Protein AF-A0A9D5S853-F1 (afdb_monomer_lite)

Radius of gyration: 27.91 Å; chains: 1; bounding box: 55×62×103 Å

Foldseek 3Di:
DPVVVVVVVVVVVVVPPPPDDDDDDDDDDDPDDDPCPPLNQWDKDKDFDAPDQFWTFWIKIFTDHPNDGPDIDIDGQPDTDTVVQVVVQPDWDQACCQQLPPHGWIKGWRGQDDPRHRWIFIWTWGQDPVRDTDTAPVRRVATPWDADNLVQWIWGWDAPDPFKIKIWIWHDDPPRYTDTPDIDIDTPPDDDDDPPLLRQVLVLVVVVVVCVLVVVCVDDVSQVVAADPQQVVVVCVVPVPPDPDDDPPVVPSQDPDDDDDDDWPDKDWDRPDSFWIWIWTHDDQKTWTKIWGWDDDPPHIYTYDIDTPDMDGHD

Secondary structure (DSSP, 8-state):
--SHHHHHHHSSSTTSS---------------S----GGGG-EEEEEEEEEETTEEEEEEEEEEETTEEEEEEEEEEEEEEEHHHHHS---EE-S--SSSSSS--EEEEEEEEETTEEEEEEEEEEE-TTSSEEEETTGGG-SS-EEETTTTEEEEEEEEETTEEEEEEEEEETTTEEEEEEEEEEETTT---STTHHHHHHHHHHHHHHHHHTTTT-SHHHHTTTB-HHHHHHHHHHTT---SS----GGGTT-SS-------SEEEEEEEETTEEEEEEEETTEEEEEEEEEEEETTEEEEEEEEEEEEEE--

Sequence (315 aa):
MKKLLIELMMCCTLLLLACGGKKTQGESGNTDSDSITERQQYRFEHQFIKVDDKNCDSIVVKGYKDDKVAFECRHQLIDYVSVENAADIEWINDTTDINFDSIPDLQIYLSCYVRGQVAYLYAGYVWTPQQKFEEVEEWKELFNPEVHPEDQTVTANYRSDANERTYDTYKWTDGNKLELIKTRKGAFFGDDPMGDEKVAIKYFVEQFYENWGKKELDDYDALKPYITPKLWKYLADAYEFDCEGECLATWKFFYEGGGDVGEWKSASFIPRDESHVHVEIEYDNYMYDVLLKVIKDGDTYKIDSLKQEKSEYKH

pLDDT: mean 71.18, std 18.72, range [27.02, 95.0]

Structure (mmCIF, N/CA/C/O backbone):
data_AF-A0A9D5S853-F1
#
_entry.id   AF-A0A9D5S853-F1
#
loop_
_atom_site.group_PDB
_atom_site.id
_atom_site.type_symbol
_atom_site.label_atom_id
_atom_site.label_alt_id
_atom_site.label_comp_id
_atom_site.label_asym_id
_atom_site.label_entity_id
_atom_site.label_seq_id
_atom_site.pdbx_PDB_ins_code
_atom_site.Cartn_x
_atom_site.Cartn_y
_atom_site.Cartn_z
_atom_site.occupancy
_atom_site.B_iso_or_equiv
_atom_site.auth_seq_id
_atom_site.auth_comp_id
_atom_site.auth_asym_id
_atom_site.auth_atom_id
_atom_site.pdbx_PDB_model_num
ATOM 1 N N . MET A 1 1 ? 23.699 -13.414 62.328 1.00 54.16 1 MET A N 1
ATOM 2 C CA . MET A 1 1 ? 23.857 -13.231 60.865 1.00 54.16 1 MET A CA 1
ATOM 3 C C . MET A 1 1 ? 24.564 -14.424 60.201 1.00 54.16 1 MET A C 1
ATOM 5 O O . MET A 1 1 ? 25.582 -14.251 59.552 1.00 54.16 1 MET A O 1
ATOM 9 N N . LYS A 1 2 ? 24.055 -15.654 60.373 1.00 47.38 2 LYS A N 1
ATOM 10 C CA . LYS A 1 2 ? 24.537 -16.857 59.650 1.00 47.38 2 LYS A CA 1
ATOM 11 C C . LYS A 1 2 ? 23.403 -17.792 59.187 1.00 47.38 2 LYS A C 1
ATOM 13 O O . LYS A 1 2 ? 23.679 -18.825 58.602 1.00 47.38 2 LYS A O 1
ATOM 18 N N . LYS A 1 3 ? 22.133 -17.421 59.420 1.00 44.53 3 LYS A N 1
ATOM 19 C CA . LYS A 1 3 ? 20.954 -18.176 58.954 1.00 44.53 3 LYS A CA 1
ATOM 20 C C . LYS A 1 3 ? 20.298 -17.592 57.693 1.00 44.53 3 LYS A C 1
ATOM 22 O O . LYS A 1 3 ? 19.710 -18.352 56.948 1.00 44.53 3 LYS A O 1
ATOM 27 N N . LEU A 1 4 ? 20.497 -16.304 57.388 1.00 46.84 4 LEU A N 1
ATOM 28 C CA . LEU A 1 4 ? 19.933 -15.679 56.178 1.00 46.84 4 LEU A CA 1
ATOM 29 C C . LEU A 1 4 ? 20.715 -15.978 54.880 1.00 46.84 4 LEU A C 1
ATOM 31 O O . LEU A 1 4 ? 20.182 -15.797 53.795 1.00 46.84 4 LEU A O 1
ATOM 35 N N . LEU A 1 5 ? 21.972 -16.434 54.970 1.00 44.91 5 LEU A N 1
ATOM 36 C CA . LEU A 1 5 ? 22.811 -16.686 53.787 1.00 44.91 5 LEU A CA 1
ATOM 37 C C . LEU A 1 5 ? 22.612 -18.090 53.181 1.00 44.91 5 LEU A C 1
ATOM 39 O O . LEU A 1 5 ? 23.015 -18.322 52.050 1.00 44.91 5 LEU A O 1
ATOM 43 N N . ILE A 1 6 ? 22.006 -19.024 53.925 1.00 51.94 6 ILE A N 1
ATOM 44 C CA . ILE A 1 6 ? 21.793 -20.414 53.479 1.00 51.94 6 ILE A CA 1
ATOM 45 C C . ILE A 1 6 ? 20.480 -20.545 52.690 1.00 51.94 6 ILE A C 1
ATOM 47 O O . ILE A 1 6 ? 20.416 -21.322 51.743 1.00 51.94 6 ILE A O 1
ATOM 51 N N . GLU A 1 7 ? 19.467 -19.735 53.007 1.00 49.22 7 GLU A N 1
ATOM 52 C CA . GLU A 1 7 ? 18.195 -19.716 52.267 1.00 49.22 7 GLU A CA 1
ATOM 53 C C . GLU A 1 7 ? 18.322 -18.998 50.912 1.00 49.22 7 GLU A C 1
ATOM 55 O O . GLU A 1 7 ? 17.758 -19.458 49.923 1.00 49.22 7 GLU A O 1
ATOM 60 N N . LEU A 1 8 ? 19.156 -17.953 50.811 1.00 45.84 8 LEU A N 1
ATOM 61 C CA . LEU A 1 8 ? 19.376 -17.242 49.543 1.00 45.84 8 LEU A CA 1
ATOM 62 C C . LEU A 1 8 ? 20.185 -18.060 48.515 1.00 45.84 8 LEU A C 1
ATOM 64 O O . LEU A 1 8 ? 20.102 -17.809 47.318 1.00 45.84 8 LEU A O 1
ATOM 68 N N . MET A 1 9 ? 20.955 -19.052 48.971 1.00 43.38 9 MET A N 1
ATOM 69 C CA . MET A 1 9 ? 21.845 -19.849 48.119 1.00 43.38 9 MET A CA 1
ATOM 70 C C . MET A 1 9 ? 21.197 -21.154 47.617 1.00 43.38 9 MET A C 1
ATOM 72 O O . MET A 1 9 ? 21.729 -21.777 46.705 1.00 43.38 9 MET A O 1
ATOM 76 N N . MET A 1 10 ? 20.040 -21.556 48.166 1.00 43.88 10 MET A N 1
ATOM 77 C CA . MET A 1 10 ? 19.271 -22.725 47.701 1.00 43.88 10 MET A CA 1
ATOM 78 C C . MET A 1 10 ? 18.248 -22.397 46.600 1.00 43.88 10 MET A C 1
ATOM 80 O O . MET A 1 10 ? 17.907 -23.282 45.819 1.00 43.88 10 MET A O 1
ATOM 84 N N . CYS A 1 11 ? 17.810 -21.139 46.464 1.00 42.59 11 CYS A N 1
ATOM 85 C CA . CYS A 1 11 ? 16.902 -20.737 45.379 1.00 42.59 11 CYS A CA 1
ATOM 86 C C . CYS A 1 11 ? 17.602 -20.580 44.017 1.00 42.59 11 CYS A C 1
ATOM 88 O O . CYS A 1 11 ? 16.973 -20.796 42.985 1.00 42.59 11 CYS A O 1
ATOM 90 N N . CYS A 1 12 ? 18.904 -20.279 43.984 1.00 41.47 12 CYS A N 1
ATOM 91 C CA . CYS A 1 12 ? 19.635 -20.118 42.720 1.00 41.47 12 CYS A CA 1
ATOM 92 C C . CYS A 1 12 ? 20.050 -21.448 42.062 1.00 41.47 12 CYS A C 1
ATOM 94 O O . CYS A 1 12 ? 20.348 -21.468 40.871 1.00 41.47 12 CYS A O 1
ATOM 96 N N . THR A 1 13 ? 20.032 -22.571 42.787 1.00 44.50 13 THR A N 1
ATOM 97 C CA . THR A 1 13 ? 20.484 -23.878 42.263 1.00 44.50 13 THR A CA 1
ATOM 98 C C . THR A 1 13 ? 19.344 -24.747 41.716 1.00 44.50 13 THR A C 1
ATOM 100 O O . THR A 1 13 ? 19.601 -25.714 41.004 1.00 44.50 13 THR A O 1
ATOM 103 N N . LEU A 1 14 ? 18.081 -24.393 41.986 1.00 37.53 14 LEU A N 1
ATOM 104 C CA . LEU A 1 14 ? 16.894 -25.087 41.457 1.00 37.53 14 LEU A CA 1
ATOM 105 C C . LEU A 1 14 ? 16.434 -24.569 40.080 1.00 37.53 14 LEU A C 1
ATOM 107 O O . LEU A 1 14 ? 15.613 -25.212 39.435 1.00 37.53 14 LEU A O 1
ATOM 111 N N . LEU A 1 15 ? 17.009 -23.466 39.592 1.00 36.62 15 LEU A N 1
ATOM 112 C CA . LEU A 1 15 ? 16.696 -22.869 38.285 1.00 36.62 15 LEU A CA 1
ATOM 113 C C . LEU A 1 15 ? 17.626 -23.316 37.137 1.00 36.62 15 LEU A C 1
ATOM 115 O O . LEU A 1 15 ? 17.446 -22.867 36.011 1.00 36.62 15 LEU A O 1
ATOM 119 N N . LEU A 1 16 ? 18.588 -24.219 37.378 1.00 39.94 16 LEU A N 1
ATOM 120 C 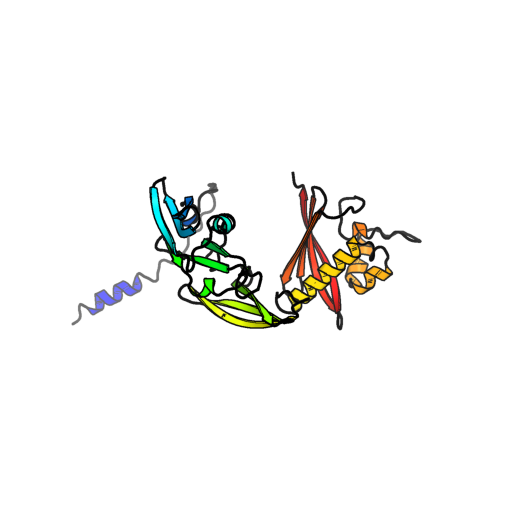CA . LEU A 1 16 ? 19.594 -24.612 36.371 1.00 39.94 16 LEU A CA 1
ATOM 121 C C . LEU A 1 16 ? 19.655 -26.113 36.014 1.00 39.94 16 LEU A C 1
ATOM 123 O O . LEU A 1 16 ? 20.569 -26.514 35.301 1.00 39.94 16 LEU A O 1
ATOM 127 N N . LEU A 1 17 ? 18.701 -26.960 36.432 1.00 37.66 17 LEU A N 1
ATOM 128 C CA . LEU A 1 17 ? 18.782 -28.420 36.190 1.00 37.66 17 LEU A CA 1
ATOM 129 C C . LEU A 1 17 ? 17.492 -29.117 35.708 1.00 37.66 17 LEU A C 1
ATOM 131 O O . LEU A 1 17 ? 17.278 -30.291 35.997 1.00 37.66 17 LEU A O 1
ATOM 135 N N . ALA A 1 18 ? 16.665 -28.457 34.895 1.00 32.66 18 ALA A N 1
ATOM 136 C CA . ALA A 1 18 ? 15.607 -29.154 34.146 1.00 32.66 18 ALA A CA 1
ATOM 137 C C . ALA A 1 18 ? 15.550 -28.759 32.657 1.00 32.66 18 ALA A C 1
ATOM 139 O O . ALA A 1 18 ? 14.484 -28.660 32.063 1.00 32.66 18 ALA A O 1
ATOM 140 N N . CYS A 1 19 ? 16.720 -28.568 32.038 1.00 30.09 19 CYS A N 1
ATOM 141 C CA . CYS A 1 19 ? 16.920 -28.852 30.615 1.00 30.09 19 CYS A CA 1
ATOM 142 C C . CYS A 1 19 ? 17.489 -30.276 30.510 1.00 30.09 19 CYS A C 1
ATOM 144 O O . CYS A 1 19 ? 18.567 -30.541 31.037 1.00 30.09 19 CYS A O 1
ATOM 146 N N . GLY A 1 20 ? 16.780 -31.202 29.861 1.00 29.75 20 GLY A N 1
ATOM 147 C CA . GLY A 1 20 ? 17.259 -32.579 29.681 1.00 29.75 20 GLY A CA 1
ATOM 148 C C . GLY A 1 20 ? 16.170 -33.523 29.182 1.00 29.75 20 GLY A C 1
ATOM 149 O O . GLY A 1 20 ? 15.373 -34.015 29.970 1.00 29.75 20 GLY A O 1
ATOM 150 N N . GLY A 1 21 ? 16.122 -33.732 27.866 1.00 30.47 21 GLY A N 1
ATOM 151 C CA . GLY A 1 21 ? 14.994 -34.313 27.140 1.00 30.47 21 GLY A CA 1
ATOM 152 C C . GLY A 1 21 ? 14.606 -35.763 27.454 1.00 30.47 21 GLY A C 1
ATOM 153 O O . GLY A 1 21 ? 15.401 -36.585 27.906 1.00 30.47 21 GLY A O 1
ATOM 154 N N . LYS A 1 22 ? 13.375 -36.098 27.054 1.00 29.03 22 LYS A N 1
ATOM 155 C CA . LYS A 1 22 ? 12.996 -37.444 26.615 1.00 29.03 22 LYS A CA 1
ATOM 156 C C . LYS A 1 22 ? 12.234 -37.347 25.297 1.00 29.03 22 LYS A C 1
ATOM 158 O O . LYS A 1 22 ? 11.170 -36.747 25.227 1.00 29.03 22 LYS A O 1
ATOM 163 N N . LYS A 1 23 ? 12.812 -37.962 24.262 1.00 31.06 23 LYS A N 1
ATOM 164 C CA . LYS A 1 23 ? 12.109 -38.377 23.047 1.00 31.06 23 LYS A CA 1
ATOM 165 C C . LYS A 1 23 ? 11.129 -39.492 23.415 1.00 31.06 23 LYS A C 1
ATOM 167 O O . LYS A 1 23 ? 11.562 -40.513 23.943 1.00 31.06 23 LYS A O 1
ATOM 172 N N . THR A 1 24 ? 9.871 -39.339 23.028 1.00 31.11 24 THR A N 1
ATOM 173 C CA . THR A 1 24 ? 8.980 -40.461 22.706 1.00 31.11 24 THR A CA 1
ATOM 174 C C . THR A 1 24 ? 8.255 -40.126 21.413 1.00 31.11 24 THR A C 1
ATOM 176 O O . THR A 1 24 ? 7.715 -39.037 21.247 1.00 31.11 24 THR A O 1
ATOM 179 N N . GLN A 1 25 ? 8.367 -41.056 20.475 1.00 28.53 25 GLN A N 1
ATOM 180 C CA . GLN A 1 25 ? 7.892 -41.002 19.104 1.00 28.53 25 GLN A CA 1
ATOM 181 C C . GLN A 1 25 ? 6.415 -41.418 19.065 1.00 28.53 25 GLN A C 1
ATOM 183 O O . GLN A 1 25 ? 6.089 -42.484 19.573 1.00 28.53 25 GLN A O 1
ATOM 188 N N . GLY A 1 26 ? 5.587 -40.589 18.428 1.00 27.02 26 GLY A N 1
ATOM 189 C CA . GLY A 1 26 ? 4.445 -40.986 17.601 1.00 27.02 26 GLY A CA 1
ATOM 190 C C . GLY A 1 26 ? 3.234 -41.632 18.273 1.00 27.02 26 GLY A C 1
ATOM 191 O O . GLY A 1 26 ? 3.188 -42.845 18.407 1.00 27.02 26 GLY A O 1
ATOM 192 N N . GLU A 1 27 ? 2.189 -40.833 18.474 1.00 27.52 27 GLU A N 1
ATOM 193 C CA . GLU A 1 27 ? 0.844 -41.191 18.018 1.00 27.52 27 GLU A CA 1
ATOM 194 C C . GLU A 1 27 ? 0.163 -39.922 17.493 1.00 27.52 27 GLU A C 1
ATOM 196 O O . GLU A 1 27 ? 0.209 -38.858 18.111 1.00 27.52 27 GLU A O 1
ATOM 201 N N . SER A 1 28 ? -0.364 -40.035 16.277 1.00 34.97 28 SER A N 1
ATOM 202 C CA . SER A 1 28 ? -1.009 -38.987 15.501 1.00 34.97 28 SER A CA 1
ATOM 203 C C . SER A 1 28 ? -2.329 -38.559 16.138 1.00 34.97 28 SER A C 1
ATOM 205 O O . SER A 1 28 ? -3.251 -39.367 16.251 1.00 34.97 28 SER A O 1
ATOM 207 N N . GLY A 1 29 ? -2.443 -37.278 16.464 1.00 27.73 29 GLY A N 1
ATOM 208 C CA . GLY A 1 29 ? -3.712 -36.597 16.670 1.00 27.73 29 GLY A CA 1
ATOM 209 C C . GLY A 1 29 ? -3.726 -35.363 15.784 1.00 27.73 29 GLY A C 1
ATOM 210 O O . GLY A 1 29 ? -2.932 -34.454 16.001 1.00 27.73 29 GLY A O 1
ATOM 211 N N . ASN A 1 30 ? -4.584 -35.375 14.767 1.00 35.03 30 ASN A N 1
ATOM 212 C CA . ASN A 1 30 ? -5.005 -34.188 14.032 1.00 35.03 30 ASN A CA 1
ATOM 213 C C . ASN A 1 30 ? -5.322 -33.056 15.020 1.00 35.03 30 ASN A C 1
ATOM 215 O O . ASN A 1 30 ? -6.239 -33.196 15.827 1.00 35.03 30 ASN A O 1
ATOM 219 N N . THR A 1 31 ? -4.620 -31.936 14.910 1.00 30.75 31 THR A N 1
ATOM 220 C CA . THR A 1 31 ? -5.130 -30.630 15.338 1.00 30.75 31 THR A CA 1
ATOM 221 C C . THR A 1 31 ? -5.091 -29.725 14.120 1.00 30.75 31 THR A C 1
ATOM 223 O O . THR A 1 31 ? -4.217 -28.873 13.990 1.00 30.75 31 THR A O 1
ATOM 226 N N . ASP A 1 32 ? -6.013 -29.991 13.199 1.00 35.41 32 ASP A N 1
ATOM 227 C CA . ASP A 1 32 ? -6.612 -28.906 12.437 1.00 35.41 32 ASP A CA 1
ATOM 228 C C . ASP A 1 32 ? -7.579 -28.168 13.376 1.00 35.41 32 ASP A C 1
ATOM 230 O O . ASP A 1 32 ? -8.290 -28.808 14.151 1.00 35.41 32 ASP A O 1
ATOM 234 N N . SER A 1 33 ? -7.602 -26.845 13.224 1.00 43.47 33 SER A N 1
ATOM 235 C CA . SER A 1 33 ? -8.535 -25.846 13.770 1.00 43.47 33 SER A CA 1
ATOM 236 C C . SER A 1 33 ? -8.177 -25.134 15.089 1.00 43.47 33 SER A C 1
ATOM 238 O O . SER A 1 33 ? -7.940 -25.728 16.136 1.00 43.47 33 SER A O 1
ATOM 240 N N . ASP A 1 34 ? -8.224 -23.799 14.981 1.00 40.47 34 ASP A N 1
ATOM 241 C CA . ASP A 1 34 ? -8.576 -22.825 16.025 1.00 40.47 34 ASP A CA 1
ATOM 242 C C . ASP A 1 34 ? -7.465 -22.068 16.765 1.00 40.47 34 ASP A C 1
ATOM 244 O O . ASP A 1 34 ? -7.577 -21.796 17.958 1.00 40.47 34 ASP A O 1
ATOM 248 N N . SER A 1 35 ? -6.461 -21.554 16.047 1.00 36.53 35 SER A N 1
ATOM 249 C CA . SER A 1 35 ? -5.860 -20.272 16.454 1.00 36.53 35 SER A CA 1
ATOM 250 C C . SER A 1 35 ? -6.564 -19.120 15.734 1.00 36.53 35 SER A C 1
ATOM 252 O O . SER A 1 35 ? -5.983 -18.449 14.884 1.00 36.53 35 SER A O 1
ATOM 254 N N . ILE A 1 36 ? -7.844 -18.913 16.052 1.00 50.00 36 ILE A N 1
ATOM 255 C CA . ILE A 1 36 ? -8.513 -17.640 15.765 1.00 50.00 36 ILE A CA 1
ATOM 256 C C . ILE A 1 36 ? -7.704 -16.585 16.527 1.00 50.00 36 ILE A C 1
ATOM 258 O O . ILE A 1 36 ? -7.613 -16.669 17.757 1.00 50.00 36 ILE A O 1
ATOM 262 N N . THR A 1 37 ? -7.061 -15.643 15.828 1.00 62.59 37 THR A N 1
ATOM 263 C CA . THR A 1 37 ? -6.385 -14.533 16.516 1.00 62.59 37 THR A CA 1
ATOM 264 C C . THR A 1 37 ? -7.425 -13.839 17.393 1.00 62.59 37 THR A C 1
ATOM 266 O O . THR A 1 37 ? -8.590 -13.747 17.021 1.00 62.59 37 THR A O 1
ATOM 269 N N . GLU A 1 38 ? -7.067 -13.397 18.598 1.00 70.56 38 GLU A N 1
ATOM 270 C CA . GLU A 1 38 ? -8.036 -12.886 19.586 1.00 70.56 38 GLU A CA 1
ATOM 271 C C . GLU A 1 38 ? -8.999 -11.829 19.005 1.00 70.56 38 GLU A C 1
ATOM 273 O O . GLU A 1 38 ? -10.174 -11.781 19.368 1.00 70.56 38 GLU A O 1
ATOM 278 N N . ARG A 1 39 ? -8.521 -11.050 18.027 1.00 78.38 39 ARG A N 1
ATOM 279 C CA . ARG A 1 39 ? -9.281 -10.058 17.261 1.00 78.38 39 ARG A CA 1
ATOM 280 C C . ARG A 1 39 ? -10.338 -10.657 16.314 1.00 78.38 39 ARG A C 1
ATOM 282 O O . ARG A 1 39 ? -11.413 -10.084 16.170 1.00 78.38 39 ARG A O 1
ATOM 289 N N . GLN A 1 40 ? -10.093 -11.822 15.714 1.00 77.31 40 GLN A N 1
ATOM 290 C CA . GLN A 1 40 ? -11.049 -12.533 14.848 1.00 77.31 40 GLN A CA 1
ATOM 291 C C . GLN A 1 40 ? -12.268 -13.090 15.613 1.00 77.31 40 GLN A C 1
ATOM 293 O O . GLN A 1 40 ? -13.231 -13.537 14.997 1.00 77.31 40 GLN A O 1
ATOM 298 N N . GLN A 1 41 ? -12.262 -13.045 16.951 1.00 81.25 41 GLN A N 1
ATOM 299 C CA . GLN A 1 41 ? -13.432 -13.378 17.776 1.00 81.25 41 GLN A CA 1
ATOM 300 C C . GLN A 1 41 ? -14.504 -12.277 17.773 1.00 81.25 41 GLN A C 1
ATOM 302 O O . GLN A 1 41 ? -15.595 -12.493 18.304 1.00 81.25 41 GLN A O 1
ATOM 307 N N . TYR A 1 42 ? -14.192 -11.097 17.228 1.00 84.81 42 TYR A N 1
ATOM 308 C CA . TYR A 1 42 ? -15.092 -9.952 17.215 1.00 84.81 42 TYR A CA 1
ATOM 309 C C . TYR A 1 42 ? -15.751 -9.774 15.846 1.00 84.81 42 TYR A C 1
ATOM 311 O O . TYR A 1 42 ? -15.088 -9.797 14.812 1.00 84.81 42 TYR A O 1
ATOM 319 N N . ARG A 1 43 ? -17.066 -9.536 15.851 1.00 88.06 43 ARG A N 1
ATOM 320 C CA . ARG A 1 43 ? -17.796 -8.983 1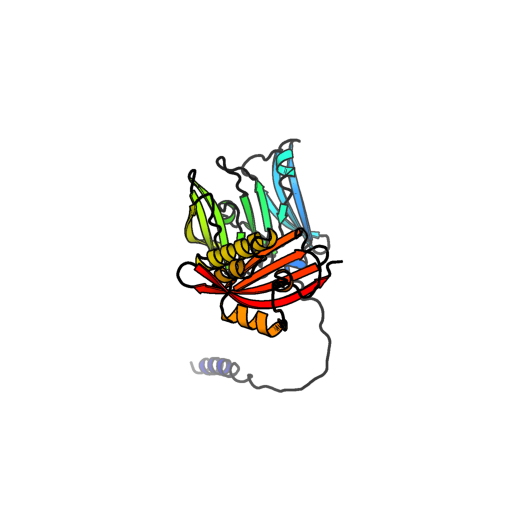4.701 1.00 88.06 43 ARG A CA 1
ATOM 321 C C . ARG A 1 43 ? -17.774 -7.463 14.798 1.00 88.06 43 ARG A C 1
ATOM 323 O O . ARG A 1 43 ? -18.037 -6.930 15.874 1.00 88.06 43 ARG A O 1
ATOM 330 N N . PHE A 1 44 ? -17.530 -6.774 13.692 1.00 86.25 44 PHE A N 1
ATOM 331 C CA . PHE A 1 44 ? -17.528 -5.315 13.649 1.00 86.25 44 PHE A CA 1
ATOM 332 C C . PHE A 1 44 ? -18.773 -4.807 12.925 1.00 86.25 44 PHE A C 1
ATOM 334 O O . PHE A 1 44 ? -19.171 -5.339 11.891 1.00 86.25 44 PHE A O 1
ATOM 341 N N . GLU A 1 45 ? -19.399 -3.774 13.476 1.00 88.56 45 GLU A N 1
ATOM 342 C CA . GLU A 1 45 ? -20.430 -2.997 12.788 1.00 88.56 45 GLU A CA 1
ATOM 343 C C . GLU A 1 45 ? -20.081 -1.523 12.919 1.00 88.56 45 GLU A C 1
ATOM 345 O O . GLU A 1 45 ? -19.529 -1.094 13.935 1.00 88.56 45 GLU A O 1
ATOM 350 N N . HIS A 1 46 ? -20.436 -0.735 11.913 1.00 86.12 46 HIS A N 1
ATOM 351 C CA . HIS A 1 46 ? -20.223 0.700 11.933 1.00 86.12 46 HIS A CA 1
ATOM 352 C C . HIS A 1 46 ? -21.531 1.461 11.745 1.00 86.12 46 HIS A C 1
ATOM 354 O O . HIS A 1 46 ? -22.490 0.975 11.146 1.00 86.12 46 HIS A O 1
ATOM 360 N N . GLN A 1 47 ? -21.571 2.674 12.280 1.00 85.81 47 GLN A N 1
ATOM 361 C CA . GLN A 1 47 ? -22.717 3.559 12.199 1.00 85.81 47 GLN A CA 1
ATOM 362 C C . GLN A 1 47 ? -22.259 5.005 12.013 1.00 85.81 47 GLN A C 1
ATOM 364 O O . GLN A 1 47 ? -21.439 5.511 12.779 1.00 85.81 47 GLN A O 1
ATOM 369 N N . PHE A 1 48 ? -22.869 5.694 11.050 1.00 83.31 48 PHE A N 1
ATOM 370 C CA . PHE A 1 48 ? -22.755 7.142 10.904 1.00 83.31 48 PHE A CA 1
ATOM 371 C C . PHE A 1 48 ? -23.721 7.847 11.851 1.00 83.31 48 PHE A C 1
ATOM 373 O O . PHE A 1 48 ? -24.931 7.595 11.843 1.00 83.31 48 PHE A O 1
ATOM 380 N N . ILE A 1 49 ? -23.187 8.747 12.666 1.00 86.62 49 ILE A N 1
ATOM 381 C CA . ILE A 1 49 ? -23.963 9.578 13.577 1.00 86.62 49 ILE A CA 1
ATOM 382 C C . ILE A 1 49 ? -24.271 10.887 12.861 1.00 86.62 49 ILE A C 1
ATOM 384 O O . ILE A 1 49 ? -23.407 11.743 12.675 1.00 86.62 49 ILE A O 1
ATOM 388 N N . LYS A 1 50 ? -25.522 11.006 12.419 1.00 82.38 50 LYS A N 1
ATOM 389 C CA . LYS A 1 50 ? -26.033 12.175 11.704 1.00 82.38 50 LYS A CA 1
ATOM 390 C C . LYS A 1 50 ? -26.402 13.287 12.683 1.00 82.38 50 LYS A C 1
ATOM 392 O O . LYS A 1 50 ? -27.013 13.017 13.716 1.00 82.38 50 LYS A O 1
ATOM 397 N N . VAL A 1 51 ? -26.078 14.525 12.328 1.00 82.56 51 VAL A N 1
ATOM 398 C CA . VAL A 1 51 ? -26.561 15.731 13.029 1.00 82.56 51 VAL A CA 1
ATOM 399 C C . VAL A 1 51 ? -27.877 16.203 12.430 1.00 82.56 51 VAL A C 1
ATOM 401 O O . VAL A 1 51 ? -28.765 16.662 13.144 1.00 82.56 51 VAL A O 1
ATOM 404 N N . ASP A 1 52 ? -28.012 16.050 11.116 1.00 79.56 52 ASP A N 1
ATOM 405 C CA . ASP A 1 52 ? -29.218 16.325 10.349 1.00 79.56 52 ASP A CA 1
ATOM 406 C C . ASP A 1 52 ? -29.246 15.436 9.089 1.00 79.56 52 ASP A C 1
ATOM 408 O O . ASP A 1 52 ? -28.371 14.592 8.882 1.00 79.56 52 ASP A O 1
ATOM 412 N N . ASP A 1 53 ? -30.256 15.606 8.235 1.00 75.31 53 ASP A N 1
ATOM 413 C CA . ASP A 1 53 ? -30.414 14.812 7.006 1.00 75.31 53 ASP A CA 1
ATOM 414 C C . ASP A 1 53 ? -29.264 14.990 6.000 1.00 75.31 53 ASP A C 1
ATOM 416 O O . ASP A 1 53 ? -29.149 14.217 5.049 1.00 75.31 53 ASP A O 1
ATOM 420 N N . LYS A 1 54 ? -28.425 16.011 6.192 1.00 69.00 54 LYS A N 1
ATOM 421 C CA . LYS A 1 54 ? -27.356 16.421 5.290 1.00 69.00 54 LYS A CA 1
ATOM 422 C C . LYS A 1 54 ? -25.969 16.303 5.887 1.00 69.00 54 LYS A C 1
ATOM 424 O O . LYS A 1 54 ? -25.050 16.390 5.094 1.00 69.00 54 LYS A O 1
ATOM 429 N N . ASN A 1 55 ? -25.788 16.118 7.192 1.00 71.62 55 ASN A N 1
ATOM 430 C CA . ASN A 1 55 ? -24.473 16.172 7.832 1.00 71.62 55 ASN A CA 1
ATOM 431 C C . ASN A 1 55 ? -24.225 15.001 8.792 1.00 71.62 55 ASN A C 1
ATOM 433 O O . ASN A 1 55 ? -25.063 14.685 9.643 1.00 71.62 55 ASN A O 1
ATOM 437 N N . CYS A 1 56 ? -23.031 14.415 8.702 1.00 75.81 56 CYS A N 1
ATOM 438 C CA . CYS A 1 56 ? -22.494 13.458 9.669 1.00 75.81 56 CYS A CA 1
ATOM 439 C C . CYS A 1 56 ? -21.504 14.148 10.619 1.00 75.81 56 CYS A C 1
ATOM 441 O O . CYS A 1 56 ? -20.702 14.976 10.192 1.00 75.81 56 CYS A O 1
ATOM 443 N N . ASP A 1 57 ? -21.562 13.792 11.902 1.00 82.38 57 ASP A N 1
ATOM 444 C CA . ASP A 1 57 ? -20.677 14.306 12.958 1.00 82.38 57 ASP A CA 1
ATOM 445 C C . ASP A 1 57 ? -19.589 13.305 13.336 1.00 82.38 57 ASP A C 1
ATOM 447 O O . ASP A 1 57 ? -18.428 13.665 13.513 1.00 82.38 57 ASP A O 1
ATOM 451 N N . SER A 1 58 ? -19.952 12.031 13.437 1.00 85.56 58 SER A N 1
ATOM 452 C CA . SER A 1 58 ? -19.014 11.002 13.860 1.00 85.56 58 SER A CA 1
ATOM 453 C C . SER A 1 58 ? -19.308 9.654 13.221 1.00 85.56 58 SER A C 1
ATOM 455 O O . SER A 1 58 ? -20.431 9.356 12.803 1.00 85.56 58 SER A O 1
ATOM 457 N N . ILE A 1 59 ? -18.266 8.834 13.158 1.00 86.44 59 ILE A N 1
ATOM 458 C CA . ILE A 1 59 ? -18.327 7.433 12.758 1.00 86.44 59 ILE A CA 1
ATOM 459 C C . ILE A 1 59 ? -18.094 6.609 14.014 1.00 86.44 59 ILE A C 1
ATOM 461 O O . ILE A 1 59 ? -17.145 6.845 14.762 1.00 86.44 59 ILE A O 1
ATOM 465 N N . VAL A 1 60 ? -18.981 5.656 14.268 1.00 89.19 60 VAL A N 1
ATOM 466 C CA . VAL A 1 60 ? -18.902 4.767 15.424 1.00 89.19 60 VAL A CA 1
ATOM 467 C C . VAL A 1 60 ? -18.686 3.350 14.935 1.00 89.19 60 VAL A C 1
ATOM 469 O O . VAL A 1 60 ? -19.525 2.833 14.206 1.00 89.19 60 VAL A O 1
ATOM 472 N N . VAL A 1 61 ? -17.603 2.716 15.372 1.00 89.00 61 VAL A N 1
ATOM 473 C CA . VAL A 1 61 ? -17.306 1.301 15.133 1.00 89.00 61 VAL A CA 1
ATOM 474 C C . VAL A 1 61 ? -17.509 0.533 16.434 1.00 89.00 61 VAL A C 1
ATOM 476 O O . VAL A 1 61 ? -16.913 0.856 17.461 1.00 89.00 61 VAL A O 1
ATOM 479 N N . LYS A 1 62 ? -18.365 -0.487 16.406 1.00 90.38 62 LYS A N 1
ATOM 480 C CA . LYS A 1 62 ? -18.666 -1.359 17.546 1.00 90.38 62 LYS A CA 1
ATOM 481 C C . LYS A 1 62 ? -18.116 -2.750 17.293 1.00 90.38 62 LYS A C 1
ATOM 483 O O . LYS A 1 62 ? -18.396 -3.342 16.254 1.00 90.38 62 LYS A O 1
ATOM 488 N N . GLY A 1 63 ? -17.383 -3.274 18.269 1.00 89.12 63 GLY A N 1
ATOM 489 C CA . GLY A 1 63 ? -16.974 -4.672 18.299 1.00 89.12 63 GLY A CA 1
ATOM 490 C C . GLY A 1 63 ? -17.930 -5.497 19.145 1.00 89.12 63 GLY A C 1
ATOM 491 O O . GLY A 1 63 ? -18.222 -5.138 20.288 1.00 89.12 63 GLY A O 1
ATOM 492 N N . TYR A 1 64 ? -18.397 -6.616 18.603 1.00 89.75 64 TYR A N 1
ATOM 493 C CA . TYR A 1 64 ? -19.294 -7.551 19.269 1.00 89.75 64 TYR A CA 1
ATOM 494 C C . TYR A 1 64 ? -18.590 -8.871 19.544 1.00 89.75 64 TYR A C 1
ATOM 496 O O . TYR A 1 64 ? -17.999 -9.455 18.640 1.00 89.75 64 TYR A O 1
ATOM 504 N N . LYS A 1 65 ? -18.727 -9.369 20.772 1.00 89.81 65 LYS A N 1
ATOM 505 C CA . LYS A 1 65 ? -18.338 -10.722 21.177 1.00 89.81 65 LYS A CA 1
ATOM 506 C C . LYS A 1 65 ? -19.549 -11.396 21.803 1.00 89.81 65 LYS A C 1
ATOM 508 O O . LYS A 1 65 ? -20.177 -10.817 22.689 1.00 89.81 65 LYS A O 1
ATOM 513 N N . ASP A 1 66 ? -19.909 -12.579 21.311 1.00 90.31 66 ASP A N 1
ATOM 514 C CA . ASP A 1 66 ? -21.110 -13.313 21.741 1.00 90.31 66 ASP A CA 1
ATOM 515 C C . ASP A 1 66 ? -22.391 -12.446 21.696 1.00 90.31 66 ASP A C 1
ATOM 517 O O . ASP A 1 66 ? -23.162 -12.389 22.657 1.00 90.31 66 ASP A O 1
ATOM 521 N N . ASP A 1 67 ? -22.565 -11.695 20.598 1.00 88.81 67 ASP A N 1
ATOM 522 C CA . ASP A 1 67 ? -23.659 -10.735 20.351 1.00 88.81 67 ASP A CA 1
ATOM 523 C C . ASP A 1 67 ? -23.795 -9.590 21.374 1.00 88.81 67 ASP A C 1
ATOM 525 O O . ASP A 1 67 ? -24.784 -8.853 21.382 1.00 88.81 67 ASP A O 1
ATOM 529 N N . LYS A 1 68 ? -22.783 -9.380 22.221 1.00 88.75 68 LYS A N 1
ATOM 530 C CA . LYS A 1 68 ? -22.703 -8.240 23.138 1.00 88.75 68 LYS A CA 1
ATOM 531 C C . LYS A 1 68 ? -21.655 -7.256 22.656 1.00 88.75 68 LYS A C 1
ATOM 533 O O . LYS A 1 68 ? -20.566 -7.657 22.258 1.00 88.75 68 LYS A O 1
ATOM 538 N N . VAL A 1 69 ? -21.969 -5.965 22.752 1.00 89.38 69 VAL A N 1
ATOM 539 C CA . VAL A 1 69 ? -20.990 -4.899 22.510 1.00 89.38 69 VAL A CA 1
ATOM 540 C C . VAL A 1 69 ? -19.865 -5.043 23.534 1.00 89.38 69 VAL A C 1
ATOM 542 O O . VAL A 1 69 ? -20.096 -4.911 24.736 1.00 89.38 69 VAL A O 1
ATOM 545 N N . ALA A 1 70 ? -18.666 -5.345 23.048 1.00 87.31 70 ALA A N 1
ATOM 546 C CA . ALA A 1 70 ? -17.457 -5.474 23.848 1.00 87.31 70 ALA A CA 1
ATOM 547 C C . ALA A 1 70 ? -16.714 -4.136 23.951 1.00 87.31 70 ALA A C 1
ATOM 549 O O . ALA A 1 70 ? -16.216 -3.792 25.020 1.00 87.31 70 ALA A O 1
ATOM 550 N N . PHE A 1 71 ? -16.693 -3.360 22.866 1.00 86.00 71 PHE A N 1
ATOM 551 C CA . PHE A 1 71 ? -16.122 -2.015 22.836 1.00 86.00 71 PHE A CA 1
ATOM 552 C C . PHE A 1 71 ? -16.781 -1.147 21.757 1.00 86.00 71 PHE A C 1
ATOM 554 O O . PHE A 1 71 ? -17.424 -1.641 20.827 1.00 86.00 71 PHE A O 1
ATOM 561 N N . GLU A 1 72 ? -16.585 0.163 21.894 1.00 89.62 72 GLU A N 1
ATOM 562 C CA . GLU A 1 72 ? -16.980 1.193 20.935 1.00 89.62 72 GLU A CA 1
ATOM 563 C C . GLU A 1 72 ? -15.768 2.092 20.660 1.00 89.62 72 GLU A C 1
ATOM 565 O O . GLU A 1 72 ? -15.109 2.555 21.591 1.00 89.62 72 GLU A O 1
ATOM 570 N N . CYS A 1 73 ? -15.487 2.339 19.384 1.00 87.12 73 CYS A N 1
ATOM 571 C CA . CYS A 1 73 ? -14.550 3.346 18.907 1.00 87.12 73 CYS A CA 1
ATOM 572 C C . CYS A 1 73 ? -15.350 4.436 18.189 1.00 87.12 73 CYS A C 1
ATOM 574 O O . CYS A 1 73 ? -16.220 4.131 17.372 1.00 87.12 73 CYS A O 1
ATOM 576 N N . ARG A 1 74 ? -15.083 5.705 18.504 1.00 89.50 74 ARG A N 1
ATOM 577 C CA . ARG A 1 74 ? -15.736 6.853 17.873 1.00 89.50 74 ARG A CA 1
ATOM 578 C C . ARG A 1 74 ? -14.680 7.738 17.237 1.00 89.50 74 ARG A C 1
ATOM 580 O O . ARG A 1 74 ? -13.876 8.318 17.958 1.00 89.50 74 ARG A O 1
ATOM 587 N N . HIS A 1 75 ? -14.752 7.885 15.920 1.00 87.12 75 HIS A N 1
ATOM 588 C CA . HIS A 1 75 ? -13.996 8.889 15.189 1.00 87.12 75 HIS A CA 1
ATOM 589 C C . HIS A 1 75 ? -14.864 10.133 14.999 1.00 87.12 75 HIS A C 1
ATOM 591 O O . HIS A 1 75 ? -15.974 10.057 14.462 1.00 87.12 75 HIS A O 1
ATOM 597 N N . GLN A 1 76 ? -14.367 11.273 15.466 1.00 84.06 76 GLN A N 1
ATOM 598 C CA . GLN A 1 76 ? -15.022 12.565 15.306 1.00 84.06 76 GLN A CA 1
ATOM 599 C C . GLN A 1 76 ? -14.572 13.193 13.986 1.00 84.06 76 GLN A C 1
ATOM 601 O O . GLN A 1 76 ? -13.378 13.397 13.783 1.00 84.06 76 GLN A O 1
ATOM 606 N N . LEU A 1 77 ? -15.512 13.536 13.104 1.00 76.12 77 LEU A N 1
ATOM 607 C CA . LEU A 1 77 ? -15.177 14.208 11.850 1.00 76.12 77 LEU A CA 1
ATOM 608 C C . LEU A 1 77 ? -14.830 15.678 12.137 1.00 76.12 77 LEU A C 1
ATOM 610 O O . LEU A 1 77 ? -15.535 16.356 12.887 1.00 76.12 77 LEU A O 1
ATOM 614 N N . ILE A 1 78 ? -13.717 16.154 11.568 1.00 63.78 78 ILE A N 1
ATOM 615 C CA . ILE A 1 78 ? -13.182 17.510 11.803 1.00 63.78 78 ILE A CA 1
ATOM 616 C C . ILE A 1 78 ? -14.091 18.583 11.184 1.00 63.78 78 ILE A C 1
ATOM 618 O O . ILE A 1 78 ? -14.309 19.626 11.796 1.00 63.78 78 ILE A O 1
ATOM 622 N N . ASP A 1 79 ? -14.652 18.299 10.008 1.00 62.62 79 ASP A N 1
ATOM 623 C CA . ASP A 1 79 ? -15.672 19.104 9.338 1.00 62.62 79 ASP A CA 1
ATOM 624 C C . ASP A 1 79 ? -16.892 18.224 9.046 1.00 62.62 79 ASP A C 1
ATOM 626 O O . ASP A 1 79 ? -16.755 17.018 8.819 1.00 62.62 79 ASP A O 1
ATOM 630 N N . TYR A 1 80 ? -18.090 18.819 9.034 1.00 55.81 80 TYR A N 1
ATOM 631 C CA . TYR A 1 80 ? -19.301 18.101 8.638 1.00 55.81 80 TYR A CA 1
ATOM 632 C C . TYR A 1 80 ? -19.128 17.567 7.215 1.00 55.81 80 TYR A C 1
ATOM 634 O O . TYR A 1 80 ? -19.075 18.334 6.250 1.00 55.81 80 TYR A O 1
ATOM 642 N N . VAL A 1 81 ? -19.061 16.246 7.081 1.00 61.97 81 VAL A N 1
ATOM 643 C CA . VAL A 1 81 ? -19.149 15.600 5.774 1.00 61.97 81 VAL A CA 1
ATOM 644 C C . VAL A 1 81 ? -20.626 15.546 5.409 1.00 61.97 81 VAL A C 1
ATOM 646 O O . VAL A 1 81 ? -21.457 15.137 6.232 1.00 61.97 81 VAL A O 1
ATOM 649 N N . SER A 1 82 ? -20.968 15.985 4.193 1.00 57.75 82 SER A N 1
ATOM 650 C CA . SER A 1 82 ? -22.350 15.878 3.735 1.00 57.75 82 SER A CA 1
ATOM 651 C C . SER A 1 82 ? -22.774 14.406 3.752 1.00 57.75 82 SER A C 1
ATOM 653 O O . SER A 1 82 ? -21.967 13.540 3.447 1.00 57.75 82 SER A O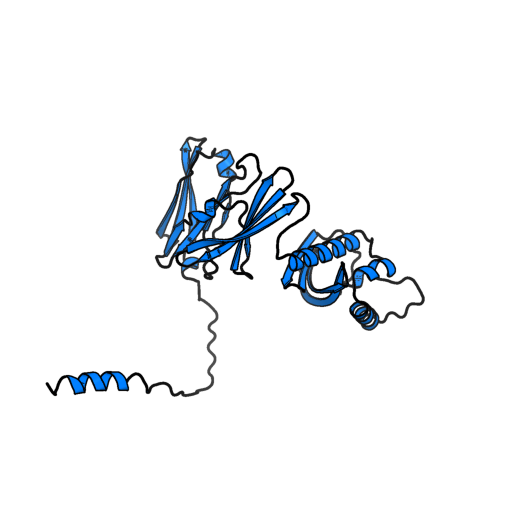 1
ATOM 655 N N . VAL A 1 83 ? -24.020 14.079 4.083 1.00 58.09 83 VAL A N 1
ATOM 656 C CA . VAL A 1 83 ? -24.515 12.690 4.111 1.00 58.09 83 VAL A CA 1
ATOM 657 C C . VAL A 1 83 ? -24.348 12.011 2.746 1.00 58.09 83 VAL A C 1
ATOM 659 O O . VAL A 1 83 ? -24.135 10.807 2.702 1.00 58.09 83 VAL A O 1
ATOM 662 N N . GLU A 1 84 ? -24.383 12.778 1.652 1.00 57.59 84 GLU A N 1
ATOM 663 C CA . GLU A 1 84 ? -24.077 12.301 0.295 1.00 57.59 84 GLU A CA 1
ATOM 664 C C . GLU A 1 84 ? -22.595 11.916 0.147 1.00 57.59 84 GLU A C 1
ATOM 666 O O . GLU A 1 84 ? -22.305 10.812 -0.291 1.00 57.59 84 GLU A O 1
ATOM 671 N N . ASN A 1 85 ? -21.657 12.745 0.615 1.00 58.34 85 ASN A N 1
ATOM 672 C CA . ASN A 1 85 ? -20.227 12.407 0.604 1.00 58.34 85 ASN A CA 1
ATOM 673 C C . ASN A 1 85 ? -19.862 11.365 1.679 1.00 58.34 85 ASN A C 1
ATOM 675 O O . ASN A 1 85 ? -18.861 10.673 1.557 1.00 58.34 85 ASN A O 1
ATOM 679 N N . ALA A 1 86 ? -20.651 11.254 2.749 1.00 53.28 86 ALA A N 1
ATOM 680 C CA . ALA A 1 86 ? -20.501 10.226 3.773 1.00 53.28 86 ALA A CA 1
ATOM 681 C C . ALA A 1 86 ? -21.044 8.873 3.298 1.00 53.28 86 ALA A C 1
ATOM 683 O O . ALA A 1 86 ? -20.613 7.849 3.811 1.00 53.28 86 ALA A O 1
ATOM 684 N N . ALA A 1 87 ? -21.947 8.856 2.311 1.00 50.84 87 ALA A N 1
ATOM 685 C CA . ALA A 1 87 ? -22.270 7.641 1.572 1.00 50.84 87 ALA A CA 1
ATOM 686 C C . ALA A 1 87 ? -21.086 7.196 0.693 1.00 50.84 87 ALA A C 1
ATOM 688 O O . ALA A 1 87 ? -20.871 6.006 0.552 1.00 50.84 87 ALA A O 1
ATOM 689 N N . ASP A 1 88 ? -20.244 8.119 0.209 1.00 49.97 88 ASP A N 1
ATOM 690 C CA . ASP A 1 88 ? -18.953 7.753 -0.403 1.00 49.97 88 ASP A CA 1
ATOM 691 C C . ASP A 1 88 ? -17.891 7.337 0.643 1.00 49.97 88 ASP A C 1
ATOM 693 O O . ASP A 1 88 ? -16.896 6.698 0.293 1.00 49.97 88 ASP A O 1
ATOM 697 N N . ILE A 1 89 ? -18.103 7.624 1.940 1.00 56.19 89 ILE A N 1
ATOM 698 C CA . ILE A 1 89 ? -17.381 6.993 3.066 1.00 56.19 89 ILE A CA 1
ATOM 699 C C . ILE A 1 89 ? -17.921 5.565 3.269 1.00 56.19 89 ILE A C 1
ATOM 701 O O . ILE A 1 89 ? -18.287 5.142 4.354 1.00 56.19 89 ILE A O 1
ATOM 705 N N . GLU A 1 90 ? -17.998 4.780 2.203 1.00 54.00 90 GLU A N 1
ATOM 706 C CA . GLU A 1 90 ? -18.461 3.391 2.263 1.00 54.00 90 GLU A CA 1
ATOM 707 C C . GLU A 1 90 ? -17.340 2.420 2.667 1.00 54.00 90 GLU A C 1
ATOM 709 O O . GLU A 1 90 ? -17.589 1.236 2.898 1.00 54.00 90 GLU A O 1
ATOM 714 N N . TRP A 1 91 ? -16.100 2.910 2.794 1.00 67.12 91 TRP A N 1
ATOM 715 C CA . TRP A 1 91 ? -14.937 2.056 3.011 1.00 67.12 91 TRP A CA 1
ATOM 716 C C . TRP A 1 91 ? -14.340 2.200 4.410 1.00 67.12 91 TRP A C 1
ATOM 718 O O . TRP A 1 91 ? -13.449 3.009 4.680 1.00 67.12 91 TRP A O 1
ATOM 728 N N . ILE A 1 92 ? -14.856 1.369 5.314 1.00 77.94 92 ILE A N 1
ATOM 729 C CA . ILE A 1 92 ? -14.170 0.999 6.548 1.00 77.94 92 ILE A CA 1
ATOM 730 C C . ILE A 1 92 ? -13.463 -0.325 6.275 1.00 77.94 92 ILE A C 1
ATOM 732 O O . ILE A 1 92 ? -14.116 -1.337 6.028 1.00 77.94 92 ILE A O 1
ATOM 736 N N . ASN A 1 93 ? -12.134 -0.301 6.291 1.00 82.94 93 ASN A N 1
ATOM 737 C CA . ASN A 1 93 ? -11.310 -1.487 6.116 1.00 82.94 93 ASN A CA 1
ATOM 738 C C . ASN A 1 93 ? -10.813 -1.944 7.482 1.00 82.94 93 ASN A C 1
ATOM 740 O O . ASN A 1 93 ? -10.025 -1.263 8.131 1.00 82.94 93 ASN A O 1
ATOM 744 N N . ASP A 1 94 ? -11.270 -3.113 7.900 1.00 82.06 94 ASP A N 1
ATOM 745 C CA . ASP A 1 94 ? -10.914 -3.728 9.165 1.00 82.06 94 ASP A CA 1
ATOM 746 C C . ASP A 1 94 ? -10.128 -5.037 8.954 1.00 82.06 94 ASP A C 1
ATOM 748 O O . ASP A 1 94 ? -10.080 -5.890 9.830 1.00 82.06 94 ASP A O 1
ATOM 752 N N . THR A 1 95 ? -9.510 -5.228 7.790 1.00 82.75 95 THR A N 1
ATOM 753 C CA . THR A 1 95 ? -8.821 -6.479 7.418 1.00 82.75 95 THR A CA 1
ATOM 754 C C . THR A 1 95 ? -7.324 -6.316 7.182 1.00 82.75 95 THR A C 1
ATOM 756 O O . THR A 1 95 ? -6.605 -7.311 7.115 1.00 82.75 95 THR A O 1
ATOM 759 N N . THR A 1 96 ? -6.837 -5.081 7.075 1.00 86.50 96 THR A N 1
ATOM 760 C CA . THR A 1 96 ? -5.418 -4.781 6.859 1.00 86.50 96 THR A CA 1
ATOM 761 C C . THR A 1 96 ? -4.694 -4.616 8.187 1.00 86.50 96 THR A C 1
ATOM 763 O O . THR A 1 96 ? -5.118 -3.813 9.006 1.00 86.50 96 THR A O 1
ATOM 766 N N . ASP A 1 97 ? -3.598 -5.344 8.372 1.00 90.88 97 ASP A N 1
ATOM 767 C CA . ASP A 1 97 ? -2.602 -5.124 9.428 1.00 90.88 97 ASP A CA 1
ATOM 768 C C . ASP A 1 97 ? -1.702 -3.953 9.006 1.00 90.88 97 ASP A C 1
ATOM 770 O O . ASP A 1 97 ? -0.937 -4.075 8.046 1.00 90.88 97 ASP A O 1
ATOM 774 N N . ILE A 1 98 ? -1.872 -2.791 9.643 1.00 92.31 98 ILE A N 1
ATOM 775 C CA . ILE A 1 98 ? -1.149 -1.568 9.276 1.00 92.31 98 ILE A CA 1
ATOM 776 C C . ILE A 1 98 ? 0.158 -1.423 10.054 1.00 92.31 98 ILE A C 1
ATOM 778 O O . ILE A 1 98 ? 1.036 -0.703 9.574 1.00 92.31 98 ILE A O 1
ATOM 782 N N . ASN A 1 99 ? 0.292 -2.075 11.219 1.00 93.44 99 ASN A N 1
ATOM 783 C CA . ASN A 1 99 ? 1.462 -2.000 12.105 1.00 93.44 99 ASN A CA 1
ATOM 784 C C . ASN A 1 99 ? 2.395 -3.227 12.050 1.00 93.44 99 ASN A C 1
ATOM 786 O O . ASN A 1 99 ? 3.449 -3.224 12.691 1.00 93.44 99 ASN A O 1
ATOM 790 N N . PHE A 1 100 ? 2.054 -4.217 11.227 1.00 92.31 100 PHE A N 1
ATOM 791 C CA . PHE A 1 100 ? 2.797 -5.450 10.975 1.00 92.31 100 PHE A CA 1
ATOM 792 C C . PHE A 1 100 ? 2.885 -6.397 12.183 1.00 92.31 100 PHE A C 1
ATOM 794 O O . PHE A 1 100 ? 3.833 -7.187 12.278 1.00 92.31 100 PHE A O 1
ATOM 801 N N . ASP A 1 101 ? 1.928 -6.336 13.114 1.00 89.94 101 ASP A N 1
ATOM 802 C CA . ASP A 1 101 ? 1.898 -7.182 14.314 1.00 89.94 101 ASP A CA 1
ATOM 803 C C . ASP A 1 101 ? 1.143 -8.517 14.126 1.00 89.94 101 ASP A C 1
ATOM 805 O O . ASP A 1 101 ? 1.021 -9.316 15.060 1.00 89.94 101 ASP A O 1
ATOM 809 N N . SER A 1 102 ? 0.726 -8.813 12.889 1.00 87.06 102 SER A N 1
ATOM 810 C CA . SER A 1 102 ? -0.084 -9.970 12.482 1.00 87.06 102 SER A CA 1
ATOM 811 C C . SER A 1 102 ? -1.524 -9.959 13.000 1.00 87.06 102 SER A C 1
ATOM 813 O O . SER A 1 102 ? -2.234 -10.967 12.881 1.00 87.06 102 SER A O 1
ATOM 815 N N . ILE A 1 103 ? -1.984 -8.841 13.555 1.00 87.94 103 ILE A N 1
ATOM 816 C CA . ILE A 1 103 ? -3.372 -8.599 13.914 1.00 87.94 103 ILE A CA 1
ATOM 817 C C . ILE A 1 103 ? -3.875 -7.516 12.967 1.00 87.94 103 ILE A C 1
ATOM 819 O O . ILE A 1 103 ? -3.278 -6.453 12.874 1.00 87.94 103 ILE A O 1
ATOM 823 N N . PRO A 1 104 ? -4.971 -7.749 12.226 1.00 89.06 104 PRO A N 1
ATOM 824 C CA . PRO A 1 104 ? -5.469 -6.683 11.385 1.00 89.06 104 PRO A CA 1
ATOM 825 C C . PRO A 1 104 ? -5.879 -5.484 12.250 1.00 89.06 104 PRO A C 1
ATOM 827 O O . PRO A 1 104 ? -6.276 -5.632 13.414 1.00 89.06 104 PRO A O 1
ATOM 830 N N . ASP A 1 105 ? -5.922 -4.321 11.630 1.00 91.56 105 ASP A N 1
ATOM 831 C CA . ASP A 1 105 ? -6.228 -3.033 12.236 1.00 91.56 105 ASP A CA 1
ATOM 832 C C . ASP A 1 105 ? -7.509 -2.444 11.628 1.00 91.56 105 ASP A C 1
ATOM 834 O O . ASP A 1 105 ? -8.300 -3.169 11.013 1.00 91.56 105 ASP A O 1
ATOM 838 N N . LEU A 1 106 ? -7.762 -1.154 11.855 1.00 90.44 106 LEU A N 1
ATOM 839 C CA . LEU A 1 106 ? -8.918 -0.428 11.339 1.00 90.44 106 LEU A CA 1
ATOM 840 C C . LEU A 1 106 ? -8.469 0.831 10.584 1.00 90.44 106 LEU A C 1
ATOM 842 O O . LEU A 1 106 ? -7.745 1.672 11.109 1.00 90.44 106 LEU A O 1
ATOM 846 N N . GLN A 1 107 ? -8.958 0.987 9.359 1.00 90.25 107 GLN A N 1
ATOM 847 C CA . GLN A 1 107 ? -8.809 2.185 8.543 1.00 90.25 107 GLN A CA 1
ATOM 848 C C . GLN A 1 107 ? -10.189 2.723 8.172 1.00 90.25 107 GLN A C 1
ATOM 850 O O . GLN A 1 107 ? -11.041 1.992 7.663 1.00 90.25 107 GLN A O 1
ATOM 855 N N . ILE A 1 108 ? -10.408 4.011 8.419 1.00 84.62 108 ILE A N 1
ATOM 856 C CA . ILE A 1 108 ? -11.652 4.709 8.091 1.00 84.62 108 ILE A CA 1
ATOM 857 C C . ILE A 1 108 ? -11.340 5.726 7.007 1.00 84.62 108 ILE A C 1
ATOM 859 O O . ILE A 1 108 ? -10.584 6.664 7.246 1.00 84.62 108 ILE A O 1
ATOM 863 N N . TYR A 1 109 ? -11.916 5.554 5.824 1.00 80.00 109 TYR A N 1
ATOM 864 C CA . TYR A 1 109 ? -11.784 6.523 4.746 1.00 80.00 109 TYR A CA 1
ATOM 865 C C . TYR A 1 109 ? -12.472 7.852 5.109 1.00 80.00 109 TYR A C 1
ATOM 867 O O . TYR A 1 109 ? -13.612 7.857 5.557 1.00 80.00 109 TYR A O 1
ATOM 875 N N . LEU A 1 110 ? -11.784 8.987 4.956 1.00 74.56 110 LEU A N 1
ATOM 876 C CA . LEU A 1 110 ? -12.273 10.294 5.419 1.00 74.56 110 LEU A CA 1
ATOM 877 C C . LEU A 1 110 ? -12.709 11.231 4.288 1.00 74.56 110 LEU A C 1
ATOM 879 O O . LEU A 1 110 ? -13.601 12.042 4.513 1.00 74.56 110 LEU A O 1
ATOM 883 N N . SER A 1 111 ? -12.075 11.177 3.108 1.00 66.94 111 SER A N 1
ATOM 884 C CA . SER A 1 111 ? -12.492 11.860 1.859 1.00 66.94 111 SER A CA 1
ATOM 885 C C . SER A 1 111 ? -11.411 11.764 0.767 1.00 66.94 111 SER A C 1
ATOM 887 O O . SER A 1 111 ? -10.283 11.349 1.038 1.00 66.94 111 SER A O 1
ATOM 889 N N . CYS A 1 112 ? -11.749 12.208 -0.456 1.00 55.66 112 CYS A N 1
ATOM 890 C CA . CYS A 1 112 ? -10.877 12.232 -1.642 1.00 55.66 112 CYS A CA 1
ATOM 891 C C . CYS A 1 112 ? -10.377 13.625 -2.070 1.00 55.66 112 CYS A C 1
ATOM 893 O O . CYS A 1 112 ? -9.737 13.725 -3.116 1.00 55.66 112 CYS A O 1
ATOM 895 N N . TYR A 1 113 ? -10.646 14.710 -1.334 1.00 52.34 113 TYR A N 1
ATOM 896 C CA . TYR A 1 113 ? -10.286 16.065 -1.783 1.00 52.34 113 TYR A CA 1
ATOM 897 C C . TYR A 1 113 ? -9.657 16.911 -0.686 1.00 52.34 113 TYR A C 1
ATOM 899 O O . TYR A 1 113 ? -10.344 17.510 0.138 1.00 52.34 113 TYR A O 1
ATOM 907 N N . VAL A 1 114 ? -8.335 17.065 -0.751 1.00 50.97 114 VAL A N 1
ATOM 908 C CA . VAL A 1 114 ? -7.593 17.967 0.133 1.00 50.97 114 VAL A CA 1
ATOM 909 C C . VAL A 1 114 ? -6.679 18.865 -0.688 1.00 50.97 114 VAL A C 1
ATOM 911 O O . VAL A 1 114 ? -5.959 18.419 -1.576 1.00 50.97 114 VAL A O 1
ATOM 914 N N . ARG A 1 115 ? -6.727 20.176 -0.403 1.00 49.62 115 ARG A N 1
ATOM 915 C CA . ARG A 1 115 ? -5.837 21.202 -0.990 1.00 49.62 115 ARG A CA 1
ATOM 916 C C . ARG A 1 115 ? -5.826 21.235 -2.530 1.00 49.62 115 ARG A C 1
ATOM 918 O O . ARG A 1 115 ? -4.802 21.525 -3.143 1.00 49.62 115 ARG A O 1
ATOM 925 N N . GLY A 1 116 ? -6.973 20.970 -3.160 1.00 48.47 116 GLY A N 1
ATOM 926 C CA . GLY A 1 116 ? -7.114 21.002 -4.623 1.00 48.47 116 GLY A CA 1
ATOM 927 C C . GLY A 1 116 ? -6.482 19.805 -5.342 1.00 48.47 116 GLY A C 1
ATOM 928 O O . GLY A 1 116 ? -6.209 19.889 -6.538 1.00 48.47 116 GLY A O 1
ATOM 929 N N . GLN A 1 117 ? -6.239 18.709 -4.622 1.00 51.78 117 GLN A N 1
ATOM 930 C CA . GLN A 1 117 ? -5.724 17.451 -5.153 1.00 51.78 117 GLN A CA 1
ATOM 931 C C . GLN A 1 117 ? -6.715 16.323 -4.859 1.00 51.78 117 GLN A C 1
ATOM 933 O O . GLN A 1 117 ? -7.383 16.349 -3.823 1.00 51.78 117 GLN A O 1
ATOM 938 N N . VAL A 1 118 ? -6.793 15.347 -5.769 1.00 57.66 118 VAL A N 1
ATOM 939 C CA . VAL A 1 118 ? -7.456 14.069 -5.489 1.00 57.66 118 VAL A CA 1
ATOM 940 C C . VAL A 1 118 ? -6.496 13.272 -4.617 1.00 57.66 118 VAL A C 1
ATOM 942 O O . VAL A 1 118 ? -5.467 12.800 -5.103 1.00 57.66 118 VAL A O 1
ATOM 945 N N . ALA A 1 119 ? -6.778 13.211 -3.324 1.00 64.12 119 ALA A N 1
ATOM 946 C CA . ALA A 1 119 ? -5.975 12.474 -2.365 1.00 64.12 119 ALA A CA 1
ATOM 947 C C . ALA A 1 119 ? -6.897 11.833 -1.336 1.00 64.12 119 ALA A C 1
ATOM 949 O O . ALA A 1 119 ? -7.749 12.509 -0.758 1.00 64.12 119 ALA A O 1
ATOM 950 N N . TYR A 1 120 ? -6.723 10.533 -1.140 1.00 72.50 120 TYR A N 1
ATOM 951 C CA . TYR A 1 120 ? -7.475 9.747 -0.183 1.00 72.50 120 TYR A CA 1
ATOM 952 C C . TYR A 1 120 ? -6.835 9.901 1.194 1.00 72.50 120 TYR A C 1
ATOM 954 O O . TYR A 1 120 ? -5.648 9.614 1.372 1.00 72.50 120 TYR A O 1
ATOM 962 N N . LEU A 1 121 ? -7.624 10.377 2.152 1.00 78.06 121 LEU A N 1
ATOM 963 C CA . LEU A 1 121 ? -7.241 10.433 3.558 1.00 78.06 121 LEU A CA 1
ATOM 964 C C . LEU A 1 121 ? -7.955 9.350 4.345 1.00 78.06 121 LEU A C 1
ATOM 966 O O . LEU A 1 121 ? -9.119 9.047 4.083 1.00 78.06 121 LEU A O 1
ATOM 970 N N . TYR A 1 122 ? -7.261 8.825 5.348 1.00 85.12 122 TYR A N 1
ATOM 971 C CA . TYR A 1 122 ? -7.771 7.786 6.227 1.00 85.12 122 TYR A CA 1
ATOM 972 C C . TYR A 1 122 ? -7.469 8.143 7.680 1.00 85.12 122 TYR A C 1
ATOM 974 O O . TYR A 1 122 ? -6.411 8.693 7.970 1.00 85.12 122 TYR A O 1
ATOM 982 N N . ALA A 1 123 ? -8.363 7.797 8.602 1.00 87.88 123 ALA A N 1
ATOM 983 C CA . ALA A 1 123 ? -8.001 7.634 10.006 1.00 87.88 123 ALA A CA 1
ATOM 984 C C . ALA A 1 123 ? -7.512 6.196 10.209 1.00 87.88 123 ALA A C 1
ATOM 986 O O . ALA A 1 123 ? -8.197 5.255 9.802 1.00 87.88 123 ALA A O 1
ATOM 987 N N . GLY A 1 124 ? -6.337 6.034 10.815 1.00 91.12 124 GLY A N 1
ATOM 988 C CA . GLY A 1 124 ? -5.743 4.734 11.124 1.00 91.12 124 GLY A CA 1
ATOM 989 C C . GLY A 1 124 ? -5.863 4.423 12.608 1.00 91.12 124 GLY A C 1
ATOM 990 O O . GLY A 1 124 ? -5.616 5.282 13.454 1.00 91.12 124 GLY A O 1
ATOM 991 N N . TYR A 1 125 ? -6.241 3.191 12.917 1.00 92.31 125 TYR A N 1
ATOM 992 C CA . TYR A 1 125 ? -6.490 2.711 14.266 1.00 92.31 125 TYR A CA 1
ATOM 993 C C . TYR A 1 125 ? -5.837 1.352 14.460 1.00 92.31 125 TYR A C 1
ATOM 995 O O . TYR A 1 125 ? -6.200 0.405 13.770 1.00 92.31 125 TYR A O 1
ATOM 1003 N N . VAL A 1 126 ? -4.944 1.242 15.439 1.00 93.00 126 VAL A N 1
ATOM 1004 C CA . VAL A 1 126 ? -4.257 -0.015 15.755 1.00 93.00 126 VAL A CA 1
ATOM 1005 C C . VAL A 1 126 ? -4.996 -0.807 16.821 1.00 93.00 126 VAL A C 1
ATOM 1007 O O . VAL A 1 126 ? -5.514 -0.241 17.793 1.00 93.00 126 VAL A O 1
ATOM 1010 N N . TRP A 1 127 ? -5.056 -2.123 16.654 1.00 90.44 127 TRP A N 1
ATOM 1011 C CA . TRP A 1 127 ? -5.570 -3.015 17.681 1.00 90.44 127 TRP A CA 1
ATOM 1012 C C . TRP A 1 127 ? -4.576 -3.121 18.838 1.00 90.44 127 TRP A C 1
ATOM 1014 O O . TRP A 1 127 ? -3.381 -3.325 18.653 1.00 90.44 127 TRP A O 1
ATOM 1024 N N . THR A 1 128 ? -5.067 -2.998 20.071 1.00 86.50 128 THR A N 1
ATOM 1025 C CA . THR A 1 128 ? -4.210 -3.052 21.263 1.00 86.50 128 THR A CA 1
ATOM 1026 C C . THR A 1 128 ? -4.451 -4.307 22.095 1.00 86.50 128 THR A C 1
ATOM 1028 O O . THR A 1 128 ? -5.564 -4.845 22.099 1.00 86.50 128 THR A O 1
ATOM 1031 N N . PRO A 1 129 ? -3.469 -4.739 22.912 1.00 82.12 129 PRO A N 1
ATOM 1032 C CA . PRO A 1 129 ? -3.660 -5.829 23.873 1.00 82.12 129 PRO A CA 1
ATOM 1033 C C . PRO A 1 129 ? -4.810 -5.597 24.867 1.00 82.12 129 PRO A C 1
ATOM 1035 O O . PRO A 1 129 ? -5.292 -6.539 25.489 1.00 82.12 129 PRO A O 1
ATOM 1038 N N . GLN A 1 130 ? -5.268 -4.351 25.039 1.00 81.81 130 GLN A N 1
ATOM 1039 C CA . GLN A 1 130 ? -6.439 -4.008 25.852 1.00 81.81 130 GLN A CA 1
ATOM 1040 C C . GLN A 1 130 ? -7.774 -4.245 25.122 1.00 81.81 130 GLN A C 1
ATOM 1042 O O . GLN A 1 130 ? -8.816 -3.834 25.630 1.00 81.81 130 GLN A O 1
ATOM 1047 N N . GLN A 1 131 ? -7.749 -4.911 23.964 1.00 81.06 131 GLN A N 1
ATOM 1048 C CA . GLN A 1 131 ? -8.912 -5.263 23.147 1.00 81.06 131 GLN A CA 1
ATOM 1049 C C . GLN A 1 131 ? -9.726 -4.045 22.689 1.00 81.06 131 GLN A C 1
ATOM 1051 O O . GLN A 1 131 ? -10.958 -4.038 22.720 1.00 81.06 131 GLN A O 1
ATOM 1056 N N . LYS A 1 132 ? -9.022 -2.985 22.296 1.00 83.19 132 LYS A N 1
ATOM 1057 C CA . LYS A 1 132 ? -9.609 -1.752 21.771 1.00 83.19 132 LYS A CA 1
ATOM 1058 C C . LYS A 1 132 ? -8.742 -1.200 20.649 1.00 83.19 132 LYS A C 1
ATOM 1060 O O . LYS A 1 132 ? -7.539 -1.460 20.610 1.00 83.19 132 LYS A O 1
ATOM 1065 N N . PHE A 1 133 ? -9.357 -0.380 19.810 1.00 88.88 133 PHE A N 1
ATOM 1066 C CA . PHE A 1 133 ? -8.650 0.431 18.833 1.00 88.88 133 PHE A CA 1
ATOM 1067 C C . PHE A 1 133 ? -8.071 1.689 19.481 1.00 88.88 133 PHE A C 1
ATOM 1069 O O . PHE A 1 133 ? -8.769 2.379 20.231 1.00 88.88 133 PHE A O 1
ATOM 1076 N N . GLU A 1 134 ? -6.814 1.992 19.177 1.00 90.19 134 GLU A N 1
ATOM 1077 C CA . GLU A 1 134 ? -6.171 3.268 19.493 1.00 90.19 134 GLU A CA 1
ATOM 1078 C C . GLU A 1 134 ? -5.853 4.018 18.201 1.00 90.19 134 GLU A C 1
ATOM 1080 O O . GLU A 1 134 ? -5.351 3.433 17.247 1.00 90.19 134 GLU A O 1
ATOM 1085 N N . GLU A 1 135 ? -6.202 5.304 18.155 1.00 90.44 135 GLU A N 1
ATOM 1086 C CA . GLU A 1 135 ? -5.955 6.151 16.986 1.00 90.44 135 GLU A CA 1
ATOM 1087 C C . GLU A 1 135 ? -4.462 6.429 16.823 1.00 90.44 135 GLU A C 1
ATOM 1089 O O . GLU A 1 135 ? -3.760 6.708 17.797 1.00 90.44 135 GLU A O 1
ATOM 1094 N N . VAL A 1 136 ? -4.001 6.386 15.578 1.00 92.12 136 VAL A N 1
ATOM 1095 C CA . VAL A 1 136 ? -2.635 6.725 15.187 1.00 92.12 136 VAL A CA 1
ATOM 1096 C C . VAL A 1 136 ? -2.676 8.125 14.597 1.00 92.12 136 VAL A C 1
ATOM 1098 O O . VAL A 1 136 ? -3.062 8.322 13.444 1.00 92.12 136 VAL A O 1
ATOM 1101 N N . GLU A 1 137 ? -2.309 9.113 15.408 1.00 87.38 137 GLU A N 1
ATOM 1102 C CA . GLU A 1 137 ? -2.431 10.533 15.062 1.00 87.38 137 GLU A CA 1
ATOM 1103 C C . GLU A 1 137 ? -1.672 10.897 13.782 1.00 87.38 137 GLU A C 1
ATOM 1105 O O . GLU A 1 137 ? -2.148 11.717 13.002 1.00 87.38 137 GLU A O 1
ATOM 1110 N N . GLU A 1 138 ? -0.521 10.272 13.537 1.00 89.75 138 GLU A N 1
ATOM 1111 C CA . GLU A 1 138 ? 0.304 10.493 12.350 1.00 89.75 138 GLU A CA 1
ATOM 1112 C C . GLU A 1 138 ? -0.343 9.937 11.067 1.00 89.75 138 GLU A C 1
ATOM 1114 O O . GLU A 1 138 ? -0.068 10.430 9.973 1.00 89.75 138 GLU A O 1
ATOM 1119 N N . TRP A 1 139 ? -1.234 8.942 11.173 1.00 90.44 139 TRP A N 1
ATOM 1120 C CA . TRP A 1 139 ? -1.834 8.274 10.011 1.00 90.44 139 TRP A CA 1
ATOM 1121 C C . TRP A 1 139 ? -2.724 9.211 9.193 1.00 90.44 139 TRP A C 1
ATOM 1123 O O . TRP A 1 139 ? -2.713 9.173 7.964 1.00 90.44 139 TRP A O 1
ATOM 1133 N N . LYS A 1 140 ? -3.458 10.105 9.866 1.00 81.06 140 LYS A N 1
ATOM 1134 C CA . LYS A 1 140 ? -4.363 11.065 9.209 1.00 81.06 140 LYS A CA 1
ATOM 1135 C C . LYS A 1 140 ? -3.635 12.107 8.356 1.00 81.06 140 LYS A C 1
ATOM 1137 O O . LYS A 1 140 ? -4.269 12.813 7.573 1.00 81.06 140 LYS A O 1
ATOM 1142 N N . GLU A 1 141 ? -2.321 12.235 8.533 1.00 82.31 141 GLU A N 1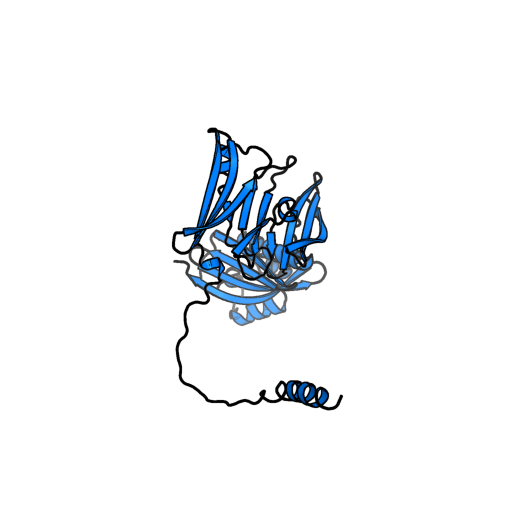
ATOM 1143 C CA . GLU A 1 141 ? -1.472 13.143 7.762 1.00 82.31 141 GLU A CA 1
ATOM 1144 C C . GLU A 1 141 ? -0.923 12.484 6.487 1.00 82.31 141 GLU A C 1
ATOM 1146 O O . GLU A 1 141 ? -0.367 13.172 5.627 1.00 82.31 141 GLU A O 1
ATOM 1151 N N . LEU A 1 142 ? -1.104 11.167 6.332 1.00 87.00 142 LEU A N 1
ATOM 1152 C CA . LEU A 1 142 ? -0.646 10.415 5.172 1.00 87.00 142 LEU A CA 1
ATOM 1153 C C . LEU A 1 142 ? -1.647 10.527 4.020 1.00 87.00 142 LEU A C 1
ATOM 1155 O O . LEU A 1 142 ? -2.788 10.076 4.101 1.00 87.00 142 LEU A O 1
ATOM 1159 N N . PHE A 1 143 ? -1.193 11.095 2.906 1.00 83.06 143 PHE A N 1
ATOM 1160 C CA . PHE A 1 143 ? -1.943 11.092 1.654 1.00 83.06 143 PHE A CA 1
ATOM 1161 C C . PHE A 1 143 ? -1.757 9.761 0.928 1.00 83.06 143 PHE A C 1
ATOM 1163 O O . PHE A 1 143 ? -0.620 9.377 0.656 1.00 83.06 143 PHE A O 1
ATOM 1170 N N . ASN A 1 144 ? -2.861 9.101 0.562 1.00 79.94 144 ASN A N 1
ATOM 1171 C CA . ASN A 1 144 ? -2.854 7.814 -0.141 1.00 79.94 144 ASN A CA 1
ATOM 1172 C C . ASN A 1 144 ? -1.919 6.783 0.533 1.00 79.94 144 ASN A C 1
ATOM 1174 O O . ASN A 1 144 ? -0.947 6.357 -0.094 1.00 79.94 144 ASN A O 1
ATOM 1178 N N . PRO A 1 145 ? -2.140 6.442 1.817 1.00 88.62 145 PRO A N 1
ATOM 1179 C CA . PRO A 1 145 ? -1.286 5.497 2.516 1.00 88.62 145 PRO A CA 1
ATOM 1180 C C . PRO A 1 145 ? -1.367 4.112 1.864 1.00 88.62 145 PRO A C 1
ATOM 1182 O O . PRO A 1 145 ? -2.453 3.587 1.624 1.00 88.62 145 PRO A O 1
ATOM 1185 N N . GLU A 1 146 ? -0.209 3.511 1.623 1.00 89.25 146 GLU A N 1
ATOM 1186 C CA . GLU A 1 146 ? -0.056 2.143 1.133 1.00 89.25 146 GLU A CA 1
ATOM 1187 C C . GLU A 1 146 ? 0.824 1.359 2.103 1.00 89.25 146 GLU A C 1
ATOM 1189 O O . GLU A 1 146 ? 1.894 1.816 2.511 1.00 89.25 146 GLU A O 1
ATOM 1194 N N . VAL A 1 147 ? 0.344 0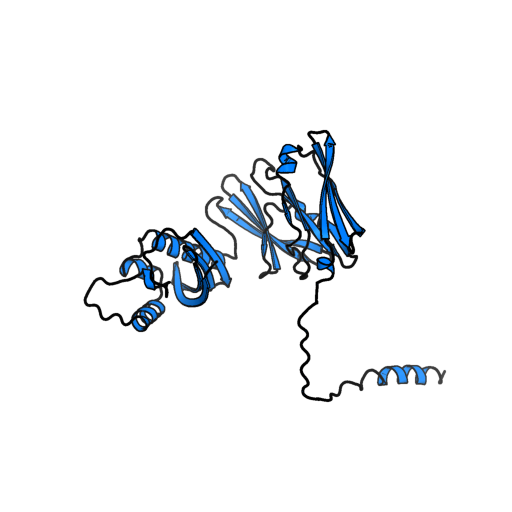.182 2.495 1.00 89.62 147 VAL A N 1
ATOM 1195 C CA . VAL A 1 147 ? 1.014 -0.714 3.437 1.00 89.62 147 VAL A CA 1
ATOM 1196 C C . VAL A 1 147 ? 1.809 -1.743 2.642 1.00 89.62 147 VAL A C 1
ATOM 1198 O O . VAL A 1 147 ? 1.240 -2.415 1.786 1.00 89.62 147 VAL A O 1
ATOM 1201 N N . HIS A 1 148 ? 3.096 -1.889 2.962 1.00 86.06 148 HIS A N 1
ATOM 1202 C CA . HIS A 1 148 ? 4.030 -2.822 2.319 1.00 86.06 148 HIS A CA 1
ATOM 1203 C C . HIS A 1 148 ? 4.537 -3.836 3.360 1.00 86.06 148 HIS A C 1
ATOM 1205 O O . HIS A 1 148 ? 5.541 -3.567 4.036 1.00 86.06 148 HIS A O 1
ATOM 1211 N N . PRO A 1 149 ? 3.831 -4.969 3.568 1.00 83.50 149 PRO A N 1
ATOM 1212 C CA . PRO A 1 149 ? 4.162 -5.956 4.602 1.00 83.50 149 PRO A CA 1
ATOM 1213 C C . PRO A 1 149 ? 5.550 -6.586 4.455 1.00 83.50 149 PRO A C 1
ATOM 1215 O O . PRO A 1 149 ? 6.180 -6.931 5.451 1.00 83.50 149 PRO A O 1
ATOM 1218 N N . GLU A 1 150 ? 6.038 -6.730 3.226 1.00 83.88 150 GLU A N 1
ATOM 1219 C CA . GLU A 1 150 ? 7.329 -7.338 2.904 1.00 83.88 150 GLU A CA 1
ATOM 1220 C C . GLU A 1 150 ? 8.517 -6.521 3.417 1.00 83.88 150 GLU A C 1
ATOM 1222 O O . GLU A 1 150 ? 9.488 -7.090 3.920 1.00 83.88 150 GLU A O 1
ATOM 1227 N N . ASP A 1 151 ? 8.412 -5.194 3.342 1.00 83.88 151 ASP A N 1
ATOM 1228 C CA . ASP A 1 151 ? 9.462 -4.262 3.752 1.00 83.88 151 ASP A CA 1
ATOM 1229 C C . ASP A 1 151 ? 9.155 -3.638 5.140 1.00 83.88 151 ASP A C 1
ATOM 1231 O O . ASP A 1 151 ? 9.985 -2.905 5.699 1.00 83.88 151 ASP A O 1
ATOM 1235 N N . GLN A 1 152 ? 7.989 -3.972 5.720 1.00 89.75 152 GLN A N 1
ATOM 1236 C CA . GLN A 1 152 ? 7.421 -3.407 6.952 1.00 89.75 152 GLN A CA 1
ATOM 1237 C C . GLN A 1 152 ? 7.436 -1.874 6.933 1.00 89.75 152 GLN A C 1
ATOM 1239 O O . GLN A 1 152 ? 7.935 -1.207 7.847 1.00 89.75 152 GLN A O 1
ATOM 1244 N N . THR A 1 153 ? 6.926 -1.308 5.840 1.00 91.94 153 THR A N 1
ATOM 1245 C CA . THR A 1 153 ? 6.877 0.138 5.610 1.00 91.94 153 THR A CA 1
ATOM 1246 C C . THR A 1 153 ? 5.501 0.593 5.175 1.00 91.94 153 THR A C 1
ATOM 1248 O O . THR A 1 153 ? 4.772 -0.136 4.510 1.00 91.94 153 THR A O 1
ATOM 1251 N N . VAL A 1 154 ? 5.186 1.845 5.486 1.00 93.19 154 VAL A N 1
ATOM 1252 C CA . VAL A 1 154 ? 4.020 2.541 4.942 1.00 93.19 154 VAL A CA 1
ATOM 1253 C C . VAL A 1 154 ? 4.520 3.636 4.016 1.00 93.19 154 VAL A C 1
ATOM 1255 O O . VAL A 1 154 ? 5.436 4.375 4.378 1.00 93.19 154 VAL A O 1
ATOM 1258 N N . THR A 1 155 ? 3.952 3.756 2.824 1.00 91.06 155 THR A N 1
ATOM 1259 C CA . THR A 1 155 ? 4.254 4.867 1.918 1.00 91.06 155 THR A CA 1
ATOM 1260 C C . THR A 1 155 ? 3.075 5.807 1.812 1.00 91.06 155 THR A C 1
ATOM 1262 O O . THR A 1 155 ? 1.936 5.365 1.753 1.00 91.06 155 THR A O 1
ATOM 1265 N N . ALA A 1 156 ? 3.355 7.100 1.733 1.00 89.25 156 ALA A N 1
ATOM 1266 C CA . ALA A 1 156 ? 2.385 8.123 1.388 1.00 89.25 156 ALA A CA 1
ATOM 1267 C C . ALA A 1 156 ? 2.867 8.863 0.145 1.00 89.25 156 ALA A C 1
ATOM 1269 O O . ALA A 1 156 ? 4.071 9.024 -0.078 1.00 89.25 156 ALA A O 1
ATOM 1270 N N . ASN A 1 157 ? 1.931 9.340 -0.665 1.00 83.38 157 ASN A N 1
ATOM 1271 C CA . ASN A 1 157 ? 2.260 10.096 -1.858 1.00 83.38 157 ASN A CA 1
ATOM 1272 C C . ASN A 1 157 ? 1.304 11.274 -2.062 1.00 83.38 157 ASN A C 1
ATOM 1274 O O . ASN A 1 157 ? 0.088 11.172 -1.904 1.00 83.38 157 ASN A O 1
ATOM 1278 N N . TYR A 1 158 ? 1.865 12.417 -2.440 1.00 77.88 158 TYR A N 1
ATOM 1279 C CA . TYR A 1 158 ? 1.113 13.646 -2.675 1.00 77.88 158 TYR A CA 1
ATOM 1280 C C . TYR A 1 158 ? 1.826 14.512 -3.695 1.00 77.88 158 TYR A C 1
ATOM 1282 O O . TYR A 1 158 ? 3.043 14.448 -3.871 1.00 77.88 158 TYR A O 1
ATOM 1290 N N . ARG A 1 159 ? 1.068 15.356 -4.386 1.00 74.81 159 ARG A N 1
ATOM 1291 C CA . ARG A 1 159 ? 1.656 16.291 -5.336 1.00 74.81 159 ARG A CA 1
ATOM 1292 C C . ARG A 1 159 ? 2.278 17.452 -4.557 1.00 74.81 159 ARG A C 1
ATOM 1294 O O . ARG A 1 159 ? 1.576 18.197 -3.875 1.00 74.81 159 ARG A O 1
ATOM 1301 N N . SER A 1 160 ? 3.594 17.603 -4.652 1.00 73.94 160 SER A N 1
ATOM 1302 C CA . SER A 1 160 ? 4.341 18.693 -4.015 1.00 73.94 160 SER A CA 1
ATOM 1303 C C . SER A 1 160 ? 4.352 19.967 -4.858 1.00 73.94 160 SER A C 1
ATOM 1305 O O . SER A 1 160 ? 4.400 21.058 -4.294 1.00 73.94 160 SER A O 1
ATOM 1307 N N . ASP A 1 161 ? 4.273 19.839 -6.187 1.00 70.50 161 ASP A N 1
ATOM 1308 C CA . ASP A 1 161 ? 4.197 20.957 -7.136 1.00 70.50 161 ASP A CA 1
ATOM 1309 C C . ASP A 1 161 ? 3.469 20.541 -8.432 1.00 70.50 161 ASP A C 1
ATOM 1311 O O . ASP A 1 161 ? 3.096 19.385 -8.629 1.00 70.50 161 ASP A O 1
ATOM 1315 N N . ALA A 1 162 ? 3.263 21.470 -9.366 1.00 69.19 162 ALA A N 1
ATOM 1316 C CA . ALA A 1 162 ? 2.556 21.252 -10.617 1.00 69.19 162 ALA A CA 1
ATOM 1317 C C . ALA A 1 162 ? 3.075 20.040 -11.416 1.00 69.19 162 ALA A C 1
ATOM 1319 O O . ALA A 1 162 ? 2.269 19.354 -12.042 1.00 69.19 162 ALA A O 1
ATOM 1320 N N . ASN A 1 163 ? 4.378 19.759 -11.341 1.00 67.56 163 ASN A N 1
ATOM 1321 C CA . ASN A 1 163 ? 5.053 18.695 -12.087 1.00 67.56 163 ASN A CA 1
ATOM 1322 C C . ASN A 1 163 ? 5.791 17.688 -11.189 1.00 67.56 163 ASN A C 1
ATOM 1324 O O . ASN A 1 163 ? 6.529 16.853 -11.707 1.00 67.56 163 ASN A O 1
ATOM 1328 N N . GLU A 1 164 ? 5.619 17.757 -9.868 1.00 74.25 164 GLU A N 1
ATOM 1329 C CA . GLU A 1 164 ? 6.375 16.948 -8.907 1.00 74.25 164 GLU A CA 1
ATOM 1330 C C . GLU A 1 164 ? 5.422 16.215 -7.955 1.00 74.25 164 GLU A C 1
ATOM 1332 O O . GLU A 1 164 ? 4.455 16.793 -7.445 1.00 74.25 164 GLU A O 1
ATOM 1337 N N . ARG A 1 165 ? 5.705 14.933 -7.713 1.00 76.56 165 ARG A N 1
ATOM 1338 C CA . ARG A 1 165 ? 5.078 14.126 -6.667 1.00 76.56 165 ARG A CA 1
ATOM 1339 C C . ARG A 1 165 ? 6.128 13.792 -5.616 1.00 76.56 165 ARG A C 1
ATOM 1341 O O . ARG A 1 165 ? 7.247 13.402 -5.951 1.00 76.56 165 ARG A O 1
ATOM 1348 N N . THR A 1 166 ? 5.770 13.968 -4.354 1.00 81.56 166 THR A N 1
ATOM 1349 C CA . THR A 1 166 ? 6.563 13.494 -3.226 1.00 81.56 166 THR A CA 1
ATOM 1350 C C . THR A 1 166 ? 6.054 12.126 -2.807 1.00 81.56 166 THR A C 1
ATOM 1352 O O . THR A 1 166 ? 4.847 11.890 -2.763 1.00 81.56 166 THR A O 1
ATOM 1355 N N . TYR A 1 167 ? 7.004 11.262 -2.480 1.00 84.12 167 TYR A N 1
ATOM 1356 C CA . TYR A 1 167 ? 6.818 9.936 -1.928 1.00 84.12 167 TYR A CA 1
ATOM 1357 C C . TYR A 1 167 ? 7.562 9.871 -0.602 1.00 84.12 167 TYR A C 1
ATOM 1359 O O . TYR A 1 167 ? 8.792 9.981 -0.566 1.00 84.12 167 TYR A O 1
ATOM 1367 N N . ASP A 1 168 ? 6.809 9.707 0.472 1.00 90.69 168 ASP A N 1
ATOM 1368 C CA . ASP A 1 168 ? 7.325 9.598 1.826 1.00 90.69 168 ASP A CA 1
ATOM 1369 C C . ASP A 1 168 ? 7.184 8.145 2.292 1.00 90.69 168 ASP A C 1
ATOM 1371 O O . ASP A 1 168 ? 6.137 7.525 2.120 1.00 90.69 168 ASP A O 1
ATOM 1375 N N . THR A 1 169 ? 8.254 7.577 2.844 1.00 91.88 169 THR A N 1
ATOM 1376 C CA . THR A 1 169 ? 8.285 6.221 3.404 1.00 91.88 169 THR A CA 1
ATOM 1377 C C . THR A 1 169 ? 8.456 6.308 4.910 1.00 91.88 169 THR A C 1
ATOM 1379 O O . THR A 1 169 ? 9.388 6.950 5.404 1.00 91.88 169 THR A O 1
ATOM 1382 N N . TYR A 1 170 ? 7.594 5.602 5.628 1.00 95.00 170 TYR A N 1
ATOM 1383 C CA . TYR A 1 170 ? 7.518 5.582 7.076 1.00 95.00 170 TYR A CA 1
ATOM 1384 C C . TYR A 1 170 ? 7.778 4.178 7.612 1.00 95.00 170 TYR A C 1
ATOM 1386 O O . TYR A 1 170 ? 7.496 3.175 6.948 1.00 95.00 170 TYR A O 1
ATOM 1394 N N . LYS A 1 171 ? 8.297 4.116 8.837 1.00 94.75 171 LYS A N 1
ATOM 1395 C CA . LYS A 1 171 ? 8.383 2.889 9.628 1.00 94.75 171 LYS A CA 1
ATOM 1396 C C . LYS A 1 171 ? 7.734 3.080 10.979 1.00 94.75 171 LYS A C 1
ATOM 1398 O O . LYS A 1 171 ? 7.776 4.170 11.546 1.00 94.75 171 LYS A O 1
ATOM 1403 N N . TRP A 1 172 ? 7.187 1.987 11.490 1.00 93.38 172 TRP A N 1
ATOM 1404 C CA . TRP A 1 172 ? 6.724 1.936 12.862 1.00 93.38 172 TRP A CA 1
ATOM 1405 C C . TRP A 1 172 ? 7.899 1.956 13.827 1.00 93.38 172 TRP A C 1
ATOM 1407 O O . TRP A 1 172 ? 8.904 1.268 13.627 1.00 93.38 172 TRP A O 1
ATOM 1417 N N . THR A 1 173 ? 7.754 2.746 14.879 1.00 89.31 173 THR A N 1
ATOM 1418 C CA . THR A 1 173 ? 8.638 2.756 16.039 1.00 89.31 173 THR A CA 1
ATOM 1419 C C . THR A 1 173 ? 7.863 2.388 17.298 1.00 89.31 173 THR A C 1
ATOM 1421 O O . THR A 1 173 ? 6.637 2.225 17.280 1.00 89.31 173 THR A O 1
ATOM 1424 N N . ASP A 1 174 ? 8.592 2.195 18.398 1.00 83.12 174 ASP A N 1
ATOM 1425 C CA . ASP A 1 174 ? 8.008 1.793 19.673 1.00 83.12 174 ASP A CA 1
ATOM 1426 C C . ASP A 1 174 ? 6.854 2.724 20.086 1.00 83.12 174 ASP A C 1
ATOM 1428 O O . ASP A 1 174 ? 6.977 3.952 20.099 1.00 83.12 174 ASP A O 1
ATOM 1432 N N . GLY A 1 175 ? 5.737 2.116 20.494 1.00 79.19 175 GLY A N 1
ATOM 1433 C CA . GLY A 1 175 ? 4.557 2.837 20.971 1.00 79.19 175 GLY A CA 1
ATOM 1434 C C . GLY A 1 175 ? 3.575 3.261 19.879 1.00 79.19 175 GLY A C 1
ATOM 1435 O O . GLY A 1 175 ? 2.909 4.275 20.066 1.00 79.19 175 GLY A O 1
ATOM 1436 N N . ASN A 1 176 ? 3.473 2.496 18.784 1.00 85.75 176 ASN A N 1
ATOM 1437 C CA . ASN A 1 176 ? 2.519 2.721 17.691 1.00 85.75 176 ASN A CA 1
ATOM 1438 C C . ASN A 1 176 ? 2.666 4.106 17.049 1.00 85.75 176 ASN A C 1
ATOM 1440 O O . ASN A 1 176 ? 1.684 4.812 16.831 1.00 85.75 176 ASN A O 1
ATOM 1444 N N . LYS A 1 177 ? 3.909 4.489 16.750 1.00 90.12 177 LYS A N 1
ATOM 1445 C CA . LYS A 1 177 ? 4.224 5.739 16.056 1.00 90.12 177 LYS A CA 1
ATOM 1446 C C . LYS A 1 177 ? 4.796 5.467 14.685 1.00 90.12 177 LYS A C 1
ATOM 1448 O O . LYS A 1 177 ? 5.547 4.511 14.511 1.00 90.12 177 LYS A O 1
ATOM 1453 N N . LEU A 1 178 ? 4.492 6.349 13.743 1.00 92.56 178 LEU A N 1
ATOM 1454 C CA . LEU A 1 178 ? 5.096 6.345 12.419 1.00 92.56 178 LEU A CA 1
ATOM 1455 C C . LEU A 1 178 ? 6.177 7.415 12.326 1.00 92.56 178 LEU A C 1
ATOM 1457 O O . LEU A 1 178 ? 5.925 8.599 12.536 1.00 92.56 178 LEU A O 1
ATOM 1461 N N . GLU A 1 179 ? 7.383 6.997 11.957 1.00 93.69 179 GLU A N 1
ATOM 1462 C CA . GLU A 1 179 ? 8.502 7.896 11.699 1.00 93.69 179 GLU A CA 1
ATOM 1463 C C . GLU A 1 179 ? 8.866 7.890 10.219 1.00 93.69 179 GLU A C 1
ATOM 1465 O O . GLU A 1 179 ? 9.036 6.839 9.599 1.00 93.69 179 GLU A O 1
ATOM 1470 N N . LEU A 1 180 ? 9.013 9.089 9.657 1.00 94.06 180 LEU A N 1
ATOM 1471 C CA . LEU A 1 180 ? 9.496 9.291 8.297 1.00 94.06 180 LEU A CA 1
ATOM 1472 C C . LEU A 1 180 ? 10.964 8.865 8.206 1.00 94.06 180 LEU A C 1
ATOM 1474 O O . LEU A 1 180 ? 11.834 9.472 8.830 1.00 94.06 180 LEU A O 1
ATOM 1478 N N . ILE A 1 181 ? 11.251 7.859 7.384 1.00 94.38 181 ILE A N 1
ATOM 1479 C CA . ILE A 1 181 ? 12.615 7.355 7.175 1.00 94.38 181 ILE A CA 1
ATOM 1480 C C . ILE A 1 181 ? 13.215 7.795 5.840 1.00 94.38 181 ILE A C 1
ATOM 1482 O O . ILE A 1 181 ? 14.438 7.803 5.685 1.00 94.38 181 ILE A O 1
ATOM 1486 N N . LYS A 1 182 ? 12.378 8.146 4.857 1.00 88.25 182 LYS A N 1
ATOM 1487 C CA . LYS A 1 182 ? 12.829 8.541 3.522 1.00 88.25 182 LYS A CA 1
ATOM 1488 C C . LYS A 1 182 ? 11.796 9.428 2.840 1.00 88.25 182 LYS A C 1
ATOM 1490 O O . LYS A 1 182 ? 10.625 9.081 2.802 1.00 88.25 182 LYS A O 1
ATOM 1495 N N . THR A 1 183 ? 12.270 10.502 2.219 1.00 86.31 183 THR A N 1
ATOM 1496 C CA . THR A 1 183 ? 11.496 11.328 1.285 1.00 86.31 183 THR A CA 1
ATOM 1497 C C . THR A 1 183 ? 12.152 11.260 -0.085 1.00 86.31 183 THR A C 1
ATOM 1499 O O . THR A 1 183 ? 13.366 11.453 -0.207 1.00 86.31 183 THR A O 1
ATOM 1502 N N . ARG A 1 184 ? 11.360 11.022 -1.129 1.00 73.94 184 ARG A N 1
ATOM 1503 C CA . ARG A 1 184 ? 11.778 11.114 -2.531 1.00 73.94 184 ARG A CA 1
ATOM 1504 C C . ARG A 1 184 ? 10.825 12.028 -3.292 1.00 73.94 184 ARG A C 1
ATOM 1506 O O . ARG A 1 184 ? 9.626 12.031 -3.054 1.00 73.94 184 ARG A O 1
ATOM 1513 N N . LYS A 1 185 ? 11.368 12.779 -4.244 1.00 76.88 185 LYS A N 1
ATOM 1514 C CA . LYS A 1 185 ? 10.606 13.563 -5.220 1.00 76.88 185 LYS A CA 1
ATOM 1515 C C . LYS A 1 185 ? 10.753 12.914 -6.594 1.00 76.88 185 LYS A C 1
ATOM 1517 O O . LYS A 1 185 ? 11.858 12.501 -6.947 1.00 76.88 185 LYS A O 1
ATOM 1522 N N . GLY A 1 186 ? 9.656 12.795 -7.330 1.00 62.56 186 GLY A N 1
ATOM 1523 C CA . GLY A 1 186 ? 9.599 12.246 -8.685 1.00 62.56 186 GLY A CA 1
ATOM 1524 C C . GLY A 1 186 ? 8.735 13.113 -9.596 1.00 62.56 186 GLY A C 1
ATOM 1525 O O . GLY A 1 186 ? 7.996 13.982 -9.124 1.00 62.56 186 GLY A O 1
ATOM 1526 N N . ALA A 1 187 ? 8.833 12.907 -10.909 1.00 53.47 187 ALA A N 1
ATOM 1527 C CA . ALA A 1 187 ? 7.973 13.618 -11.849 1.00 53.47 187 ALA A CA 1
ATOM 1528 C C . ALA A 1 187 ? 6.509 13.169 -11.680 1.00 53.47 187 ALA A C 1
ATOM 1530 O O . ALA A 1 187 ? 6.229 11.992 -11.470 1.00 53.47 187 ALA A O 1
ATOM 1531 N N . PHE A 1 188 ? 5.558 14.102 -11.803 1.00 48.78 188 PHE A N 1
ATOM 1532 C CA . PHE A 1 188 ? 4.116 13.811 -11.710 1.00 48.78 188 PHE A CA 1
ATOM 1533 C C . PHE A 1 188 ? 3.640 12.793 -12.767 1.00 48.78 188 PHE A C 1
ATOM 1535 O O . PHE A 1 188 ? 2.637 12.112 -12.570 1.00 48.78 188 PHE A O 1
ATOM 1542 N N . PHE A 1 189 ? 4.388 12.668 -13.865 1.00 38.22 189 PHE A N 1
ATOM 1543 C CA . PHE A 1 189 ? 4.221 11.645 -14.887 1.00 38.22 189 PHE A CA 1
ATOM 1544 C C . PHE A 1 189 ? 5.468 10.752 -14.889 1.00 38.22 189 PHE A C 1
ATOM 1546 O O . PHE A 1 189 ? 6.513 11.184 -15.373 1.00 38.22 189 PHE A O 1
ATOM 1553 N N . GLY A 1 190 ? 5.357 9.526 -14.367 1.00 42.66 190 GLY A N 1
ATOM 1554 C CA . GLY A 1 190 ? 6.293 8.451 -14.720 1.00 42.66 190 GLY A CA 1
ATOM 1555 C C . GLY A 1 190 ? 7.193 7.847 -13.639 1.00 42.66 190 GLY A C 1
ATOM 1556 O O . GLY A 1 190 ? 8.096 7.120 -14.019 1.00 42.66 190 GLY A O 1
ATOM 1557 N N . ASP A 1 191 ? 6.968 8.059 -12.340 1.00 41.28 191 ASP A N 1
ATOM 1558 C CA . ASP A 1 191 ? 7.756 7.368 -11.302 1.00 41.28 191 ASP A CA 1
ATOM 1559 C C . ASP A 1 191 ? 6.851 6.848 -10.174 1.00 41.28 191 ASP A C 1
ATOM 1561 O O . ASP A 1 191 ? 6.367 7.653 -9.388 1.00 41.28 191 ASP A O 1
ATOM 1565 N N . ASP A 1 192 ? 6.637 5.533 -10.074 1.00 44.16 192 ASP A N 1
ATOM 1566 C CA . ASP A 1 192 ? 5.928 4.843 -8.973 1.00 44.16 192 ASP A CA 1
ATOM 1567 C C . ASP A 1 192 ? 6.954 4.075 -8.093 1.00 44.16 192 ASP A C 1
ATOM 1569 O O . ASP A 1 192 ? 7.909 3.552 -8.663 1.00 44.16 192 ASP A O 1
ATOM 1573 N N . PRO A 1 193 ? 6.880 4.020 -6.743 1.00 49.56 193 PRO A N 1
ATOM 1574 C CA . PRO A 1 193 ? 8.075 3.970 -5.888 1.00 49.56 193 PRO A CA 1
ATOM 1575 C C . PRO A 1 193 ? 8.291 2.657 -5.089 1.00 49.56 193 PRO A C 1
ATOM 1577 O O . PRO A 1 193 ? 8.173 2.642 -3.869 1.00 49.56 193 PRO A O 1
ATOM 1580 N N . MET A 1 194 ? 8.772 1.579 -5.706 1.00 42.94 194 MET A N 1
ATOM 1581 C CA . MET A 1 194 ? 9.527 0.530 -4.988 1.00 42.94 194 MET A CA 1
ATOM 1582 C C . MET A 1 194 ? 11.013 0.638 -5.340 1.00 42.94 194 MET A C 1
ATOM 1584 O O . MET A 1 194 ? 11.376 0.321 -6.456 1.00 42.94 194 MET A O 1
ATOM 1588 N N . GLY A 1 195 ? 11.859 1.114 -4.416 1.00 51.66 195 GLY A N 1
ATOM 1589 C CA . GLY A 1 195 ? 13.323 1.311 -4.524 1.00 51.66 195 GLY A CA 1
ATOM 1590 C C . GLY A 1 195 ? 13.953 1.218 -5.920 1.00 51.66 195 GLY A C 1
ATOM 1591 O O . GLY A 1 195 ? 14.177 0.109 -6.361 1.00 51.66 195 GLY A O 1
ATOM 1592 N N . ASP A 1 196 ? 14.265 2.358 -6.552 1.00 63.31 196 ASP A N 1
ATOM 1593 C CA . ASP A 1 196 ? 14.844 2.608 -7.895 1.00 63.31 196 ASP A CA 1
ATOM 1594 C C . ASP A 1 196 ? 15.042 1.406 -8.846 1.00 63.31 196 ASP A C 1
ATOM 1596 O O . ASP A 1 196 ? 14.495 1.418 -9.946 1.00 63.31 196 ASP A O 1
ATOM 1600 N N . GLU A 1 197 ? 15.783 0.370 -8.450 1.00 73.88 197 GLU A N 1
ATOM 1601 C CA . GLU A 1 197 ? 15.936 -0.866 -9.223 1.00 73.88 197 GLU A CA 1
ATOM 1602 C C . GLU A 1 197 ? 14.643 -1.717 -9.276 1.00 73.88 197 GLU A C 1
ATOM 1604 O O . GLU A 1 197 ? 14.266 -2.127 -10.368 1.00 73.88 197 GLU A O 1
ATOM 1609 N N . LYS A 1 198 ? 13.902 -1.923 -8.168 1.00 76.62 198 LYS A N 1
ATOM 1610 C CA . LYS A 1 198 ? 12.597 -2.635 -8.132 1.00 76.62 198 LYS A CA 1
ATOM 1611 C C . LYS A 1 198 ? 11.562 -1.954 -9.060 1.00 76.62 198 LYS A C 1
ATOM 1613 O O . LYS A 1 198 ? 10.858 -2.648 -9.793 1.00 76.62 198 LYS A O 1
ATOM 1618 N N . VAL A 1 199 ? 11.503 -0.613 -9.097 1.00 69.81 199 VAL A N 1
ATOM 1619 C CA . VAL A 1 199 ? 10.674 0.149 -10.062 1.00 69.81 199 VAL A CA 1
ATOM 1620 C C . VAL A 1 199 ? 11.140 -0.112 -11.478 1.00 69.81 199 VAL A C 1
ATOM 1622 O O . VAL A 1 199 ? 10.336 -0.394 -12.359 1.00 69.81 199 VAL A O 1
ATOM 1625 N N . ALA A 1 200 ? 12.444 0.020 -11.709 1.00 75.00 200 ALA A N 1
ATOM 1626 C CA . ALA A 1 200 ? 12.989 -0.038 -13.048 1.00 75.00 200 ALA A CA 1
ATOM 1627 C C . ALA A 1 200 ? 12.804 -1.430 -13.663 1.00 75.00 200 ALA A C 1
ATOM 1629 O O . ALA A 1 200 ? 12.443 -1.524 -14.835 1.00 75.00 200 ALA A O 1
ATOM 1630 N N . ILE A 1 201 ? 12.950 -2.501 -12.872 1.00 85.38 201 ILE A N 1
ATOM 1631 C CA . ILE A 1 201 ? 12.634 -3.859 -13.326 1.00 85.38 201 ILE A CA 1
ATOM 1632 C C . ILE A 1 201 ? 11.123 -4.059 -13.514 1.00 85.38 201 ILE A C 1
ATOM 1634 O O . ILE A 1 201 ? 10.746 -4.706 -14.487 1.00 85.38 201 ILE A O 1
ATOM 1638 N N . LYS A 1 202 ? 10.255 -3.486 -12.657 1.00 85.62 202 LYS A N 1
ATOM 1639 C CA . LYS A 1 202 ? 8.789 -3.537 -12.830 1.00 85.62 202 LYS A CA 1
ATOM 1640 C C . LYS A 1 202 ? 8.385 -2.892 -14.146 1.00 85.62 202 LYS A C 1
ATOM 1642 O O . LYS A 1 202 ? 7.761 -3.545 -14.970 1.00 85.62 202 LYS A O 1
ATOM 1647 N N . TYR A 1 203 ? 8.816 -1.652 -14.365 1.00 79.31 203 TYR A N 1
ATOM 1648 C CA . TYR A 1 203 ? 8.536 -0.886 -15.573 1.00 79.31 203 TYR A CA 1
ATOM 1649 C C . TYR A 1 203 ? 9.083 -1.581 -16.821 1.00 79.31 203 TYR A C 1
ATOM 1651 O O . TYR A 1 203 ? 8.399 -1.680 -17.834 1.00 79.31 203 TYR A O 1
ATOM 1659 N N . PHE A 1 204 ? 10.305 -2.116 -16.751 1.00 84.94 204 PHE A N 1
ATOM 1660 C CA . PHE A 1 204 ? 10.872 -2.904 -17.840 1.00 84.94 204 PHE A CA 1
ATOM 1661 C C . PHE A 1 204 ? 10.000 -4.123 -18.186 1.00 84.94 204 PHE A C 1
ATOM 1663 O O . PHE A 1 204 ? 9.725 -4.361 -19.362 1.00 84.94 204 PHE A O 1
ATOM 1670 N N . VAL A 1 205 ? 9.549 -4.875 -17.177 1.00 86.56 205 VAL A N 1
ATOM 1671 C CA . VAL A 1 205 ? 8.684 -6.047 -17.369 1.00 86.56 205 VAL A CA 1
ATOM 1672 C C . VAL A 1 205 ? 7.301 -5.640 -17.885 1.00 86.56 205 VAL A C 1
ATOM 1674 O O . VAL A 1 205 ? 6.804 -6.262 -18.818 1.00 86.56 205 VAL A O 1
ATOM 1677 N N . GLU A 1 206 ? 6.703 -4.575 -17.356 1.00 81.25 206 GLU A N 1
ATOM 1678 C CA . GLU A 1 206 ? 5.433 -4.016 -17.839 1.00 81.25 206 GLU A CA 1
ATOM 1679 C C . GLU A 1 206 ? 5.512 -3.652 -19.322 1.00 81.25 206 GLU A C 1
ATOM 1681 O O . GLU A 1 206 ? 4.717 -4.140 -20.122 1.00 81.25 206 GLU A O 1
ATOM 1686 N N . GLN A 1 207 ? 6.521 -2.870 -19.717 1.00 76.31 207 GLN A N 1
ATOM 1687 C CA . GLN A 1 207 ? 6.725 -2.475 -21.112 1.00 76.31 207 GLN A CA 1
ATOM 1688 C C . GLN A 1 207 ? 6.966 -3.678 -22.027 1.00 76.31 207 GLN A C 1
ATOM 1690 O O . GLN A 1 207 ? 6.493 -3.704 -23.163 1.00 76.31 207 GLN A O 1
ATOM 1695 N N . PHE A 1 208 ? 7.673 -4.696 -21.536 1.00 83.62 208 PHE A N 1
ATOM 1696 C CA . PHE A 1 208 ? 7.841 -5.947 -22.261 1.00 83.62 208 PHE A CA 1
ATOM 1697 C C . PHE A 1 208 ? 6.487 -6.627 -22.548 1.00 83.62 208 PHE A C 1
ATOM 1699 O O . PHE A 1 208 ? 6.210 -6.955 -23.703 1.00 83.62 208 PHE A O 1
ATOM 1706 N N . TYR A 1 209 ? 5.622 -6.795 -21.541 1.00 78.94 209 TYR A N 1
ATOM 1707 C CA . TYR A 1 209 ? 4.311 -7.431 -21.732 1.00 78.94 209 TYR A CA 1
ATOM 1708 C C . TYR A 1 209 ? 3.323 -6.555 -22.516 1.00 78.94 209 TYR A C 1
ATOM 1710 O O . TYR A 1 209 ? 2.532 -7.089 -23.291 1.00 78.94 209 TYR A O 1
ATOM 1718 N N . GLU A 1 210 ? 3.381 -5.227 -22.386 1.00 75.00 210 GLU A N 1
ATOM 1719 C CA . GLU A 1 210 ? 2.583 -4.305 -23.204 1.00 75.00 210 GLU A CA 1
ATOM 1720 C C . GLU A 1 210 ? 2.937 -4.408 -24.691 1.00 75.00 210 GLU A C 1
ATOM 1722 O O . GLU A 1 210 ? 2.043 -4.504 -25.535 1.00 75.00 210 GLU A O 1
ATOM 1727 N N . ASN A 1 211 ? 4.230 -4.404 -25.025 1.00 73.81 211 ASN A N 1
ATOM 1728 C CA . ASN A 1 211 ? 4.687 -4.520 -26.411 1.00 73.81 211 ASN A CA 1
ATOM 1729 C C . ASN A 1 211 ? 4.381 -5.913 -26.973 1.00 73.81 211 ASN A C 1
ATOM 1731 O O . ASN A 1 211 ? 3.989 -6.049 -28.133 1.00 73.81 211 ASN A O 1
ATOM 1735 N N . TRP A 1 212 ? 4.477 -6.950 -26.139 1.00 73.56 212 TRP A N 1
ATOM 1736 C CA . TRP A 1 212 ? 4.040 -8.292 -26.507 1.00 73.56 212 TRP A CA 1
ATOM 1737 C C . TRP A 1 212 ? 2.533 -8.352 -26.798 1.00 73.56 212 TRP A C 1
ATOM 1739 O O . TRP A 1 212 ? 2.140 -8.821 -27.863 1.00 73.56 212 TRP A O 1
ATOM 1749 N N . GLY A 1 213 ? 1.683 -7.805 -25.921 1.00 67.94 213 GLY A N 1
ATOM 1750 C CA . GLY A 1 213 ? 0.227 -7.778 -26.112 1.00 67.94 213 GLY A CA 1
ATOM 1751 C C . GLY A 1 213 ? -0.215 -6.999 -27.359 1.00 67.94 213 GLY A C 1
ATOM 1752 O O . GLY A 1 213 ? -1.224 -7.333 -27.978 1.00 67.94 213 GLY A O 1
ATOM 1753 N N . LYS A 1 214 ? 0.572 -6.002 -27.784 1.00 68.06 214 LYS A N 1
ATOM 1754 C CA . LYS A 1 214 ? 0.378 -5.260 -29.044 1.00 68.06 214 LYS A CA 1
ATOM 1755 C C . LYS A 1 214 ? 0.894 -5.994 -30.286 1.00 68.06 214 LYS A C 1
ATOM 1757 O O . LYS A 1 214 ? 0.780 -5.443 -31.380 1.00 68.06 214 LYS A O 1
ATOM 1762 N N . LYS A 1 215 ? 1.444 -7.206 -30.142 1.00 70.25 215 LYS A N 1
ATOM 1763 C CA . LYS A 1 215 ? 2.090 -7.977 -31.220 1.00 70.25 215 LYS A CA 1
ATOM 1764 C C . LYS A 1 215 ? 3.334 -7.297 -31.804 1.00 70.25 215 LYS A C 1
ATOM 1766 O O . LYS A 1 215 ? 3.767 -7.608 -32.909 1.00 70.25 215 LYS A O 1
ATOM 1771 N N . GLU A 1 216 ? 3.942 -6.373 -31.058 1.00 65.00 216 GLU A N 1
ATOM 1772 C CA . GLU A 1 216 ? 5.181 -5.692 -31.460 1.00 65.00 216 GLU A CA 1
ATOM 1773 C C . GLU A 1 216 ? 6.419 -6.571 -31.231 1.00 65.00 216 GLU A C 1
ATOM 1775 O O . GLU A 1 216 ? 7.493 -6.264 -31.740 1.00 65.00 216 GLU A O 1
ATOM 1780 N N . LEU A 1 217 ? 6.265 -7.672 -30.485 1.00 69.88 217 LEU A N 1
ATOM 1781 C CA . LEU A 1 217 ? 7.320 -8.640 -30.173 1.00 69.88 217 LEU A CA 1
ATOM 1782 C C . LEU A 1 217 ? 7.085 -10.008 -30.839 1.00 69.88 217 LEU A C 1
ATOM 1784 O O . LEU A 1 217 ? 7.521 -11.021 -30.299 1.00 69.88 217 LEU A O 1
ATOM 1788 N N . ASP A 1 218 ? 6.383 -10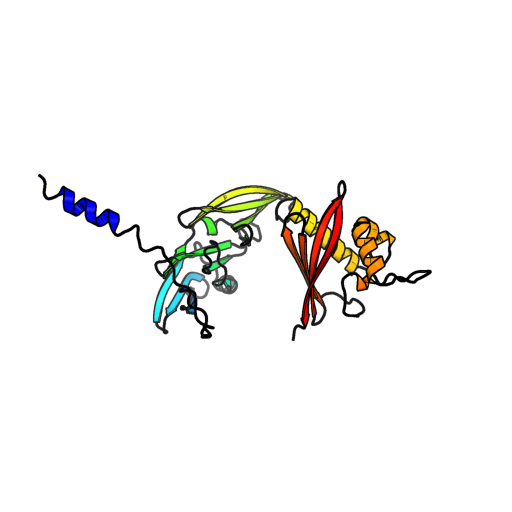.046 -31.979 1.00 67.19 218 ASP A N 1
ATOM 1789 C CA . ASP A 1 218 ? 6.030 -11.282 -32.704 1.00 67.19 218 ASP A CA 1
ATOM 1790 C C . ASP A 1 218 ? 7.171 -11.859 -33.562 1.00 67.19 218 ASP A C 1
ATOM 1792 O O . ASP A 1 218 ? 7.077 -12.993 -34.038 1.00 67.19 218 ASP A O 1
ATOM 1796 N N . ASP A 1 219 ? 8.274 -11.125 -33.726 1.00 68.69 219 ASP A N 1
ATOM 1797 C CA . ASP A 1 219 ? 9.470 -11.600 -34.419 1.00 68.69 219 ASP A CA 1
ATOM 1798 C C . ASP A 1 219 ? 10.706 -11.693 -33.507 1.00 68.69 219 ASP A C 1
ATOM 1800 O O . ASP A 1 219 ? 10.780 -11.149 -32.402 1.00 68.69 219 ASP A O 1
ATOM 1804 N N . TYR A 1 220 ? 11.703 -12.444 -33.980 1.00 65.94 220 TYR A N 1
ATOM 1805 C CA . TYR A 1 220 ? 12.925 -12.733 -33.232 1.00 65.94 220 TYR A CA 1
ATOM 1806 C C . TYR A 1 220 ? 13.744 -11.481 -32.919 1.00 65.94 220 TYR A C 1
ATOM 1808 O O . TYR A 1 220 ? 14.302 -11.346 -31.826 1.00 65.94 220 TYR A O 1
ATOM 1816 N N . ASP A 1 221 ? 13.865 -10.590 -33.900 1.00 71.94 221 ASP A N 1
ATOM 1817 C CA . ASP A 1 221 ? 14.702 -9.406 -33.783 1.00 71.94 221 ASP A CA 1
ATOM 1818 C C . ASP A 1 221 ? 14.100 -8.418 -32.780 1.00 71.94 221 ASP A C 1
ATOM 1820 O O . ASP A 1 221 ? 14.851 -7.760 -32.056 1.00 71.94 221 ASP A O 1
ATOM 1824 N N . ALA A 1 222 ? 12.772 -8.412 -32.647 1.00 73.00 222 ALA A N 1
ATOM 1825 C CA . ALA A 1 222 ? 12.034 -7.649 -31.655 1.00 73.00 222 ALA A CA 1
ATOM 1826 C C . ALA A 1 222 ? 12.216 -8.167 -30.215 1.00 73.00 222 ALA A C 1
ATOM 1828 O O . ALA A 1 222 ? 12.205 -7.366 -29.283 1.00 73.00 222 ALA A O 1
ATOM 1829 N N . LEU A 1 223 ? 12.452 -9.470 -30.002 1.00 76.25 223 LEU A N 1
ATOM 1830 C CA . LEU A 1 223 ? 12.670 -10.045 -28.660 1.00 76.25 223 LEU A CA 1
ATOM 1831 C C . LEU A 1 223 ? 14.100 -9.862 -28.127 1.00 76.25 223 LEU A C 1
ATOM 1833 O O . LEU A 1 223 ? 14.304 -9.774 -26.913 1.00 76.25 223 LEU A O 1
ATOM 1837 N N . LYS A 1 224 ? 15.106 -9.786 -29.010 1.00 79.50 224 LYS A N 1
ATOM 1838 C CA . LYS A 1 224 ? 16.533 -9.664 -28.636 1.00 79.50 224 LYS A CA 1
ATOM 1839 C C . LYS A 1 224 ? 16.864 -8.554 -27.625 1.00 79.50 224 LYS A C 1
ATOM 1841 O O . LYS A 1 224 ? 17.752 -8.785 -26.798 1.00 79.50 224 LYS A O 1
ATOM 1846 N N . PRO A 1 225 ? 16.237 -7.363 -27.665 1.00 82.75 225 PRO A N 1
ATOM 1847 C CA . PRO A 1 225 ? 16.506 -6.313 -26.688 1.00 82.75 225 PRO A CA 1
ATOM 1848 C C . PRO A 1 225 ? 16.085 -6.689 -25.264 1.00 82.75 225 PRO A C 1
ATOM 1850 O O . PRO A 1 225 ? 16.685 -6.185 -24.321 1.00 82.75 225 PRO A O 1
ATOM 1853 N N . TYR A 1 226 ? 15.113 -7.591 -25.102 1.00 86.06 226 TYR A N 1
ATOM 1854 C CA . TYR A 1 226 ? 14.444 -7.849 -23.826 1.00 86.06 226 TYR A CA 1
ATOM 1855 C C . TYR A 1 226 ? 14.933 -9.096 -23.087 1.00 86.06 226 TYR A C 1
ATOM 1857 O O . TYR A 1 226 ? 14.700 -9.221 -21.889 1.00 86.06 226 TYR A O 1
ATOM 1865 N N . ILE A 1 227 ? 15.605 -10.033 -23.757 1.00 87.31 227 ILE A N 1
ATOM 1866 C CA . ILE A 1 227 ? 15.974 -11.330 -23.165 1.00 87.31 227 ILE A CA 1
ATOM 1867 C C . ILE A 1 227 ? 17.474 -11.592 -23.278 1.00 87.31 227 ILE A C 1
ATOM 1869 O O . ILE A 1 227 ? 18.136 -11.155 -24.222 1.00 87.31 227 ILE A O 1
ATOM 1873 N N . THR A 1 228 ? 18.043 -12.325 -22.322 1.00 89.81 228 THR A N 1
ATOM 1874 C CA . THR A 1 228 ? 19.462 -12.694 -22.395 1.00 89.81 228 THR A CA 1
ATOM 1875 C C . THR A 1 228 ? 19.697 -13.788 -23.445 1.00 89.81 228 THR A C 1
ATOM 1877 O O . THR A 1 228 ? 18.820 -14.622 -23.686 1.00 89.81 228 THR A O 1
ATOM 1880 N N . PRO A 1 229 ? 20.908 -13.879 -24.037 1.00 86.69 229 PRO A N 1
ATOM 1881 C CA . PRO A 1 229 ? 21.265 -14.997 -24.917 1.00 86.69 229 PRO A CA 1
ATOM 1882 C C . PRO A 1 229 ? 21.106 -16.370 -24.248 1.00 86.69 229 PRO A C 1
ATOM 1884 O O . PRO A 1 229 ? 20.855 -17.370 -24.918 1.00 86.69 229 PRO A O 1
ATOM 1887 N N . LYS A 1 230 ? 21.247 -16.417 -22.917 1.00 88.06 230 LYS A N 1
ATOM 1888 C CA . LYS A 1 230 ? 21.036 -17.614 -22.103 1.00 88.06 230 LYS A CA 1
ATOM 1889 C C . LYS A 1 230 ? 19.562 -18.019 -22.085 1.00 88.06 230 LYS A C 1
ATOM 1891 O O . LYS A 1 230 ? 19.277 -19.179 -22.370 1.00 88.06 230 LYS A O 1
ATOM 1896 N N . LEU A 1 231 ? 18.650 -17.093 -21.772 1.00 84.69 231 LEU A N 1
ATOM 1897 C CA . LEU A 1 231 ? 17.212 -17.371 -21.802 1.00 84.69 231 LEU A CA 1
ATOM 1898 C C . LEU A 1 231 ? 16.767 -17.767 -23.208 1.00 84.69 231 LEU A C 1
ATOM 1900 O O . LEU A 1 231 ? 16.059 -18.754 -23.375 1.00 84.69 231 LEU A O 1
ATOM 1904 N N . TRP A 1 232 ? 17.261 -17.057 -24.222 1.00 79.94 232 TRP A N 1
ATOM 1905 C CA . TRP A 1 232 ? 17.004 -17.404 -25.614 1.00 79.94 232 TRP A CA 1
ATOM 1906 C C . TRP A 1 232 ? 17.390 -18.851 -25.930 1.00 79.94 232 TRP A C 1
ATOM 1908 O O . TRP A 1 232 ? 16.575 -19.604 -26.453 1.00 79.94 232 TRP A O 1
ATOM 1918 N N . LYS A 1 233 ? 18.614 -19.259 -25.575 1.00 80.81 233 LYS A N 1
ATOM 1919 C CA . LYS A 1 233 ? 19.070 -20.632 -25.798 1.00 80.81 233 LYS A CA 1
ATOM 1920 C C . LYS A 1 233 ? 18.198 -21.649 -25.060 1.00 80.81 233 LYS A C 1
ATOM 1922 O O . LYS A 1 233 ? 17.837 -22.656 -25.648 1.00 80.81 233 LYS A O 1
ATOM 1927 N N . TYR A 1 234 ? 17.850 -21.382 -23.801 1.00 78.12 234 TYR A N 1
ATOM 1928 C CA . TYR A 1 234 ? 16.967 -22.256 -23.025 1.00 78.12 234 TYR A CA 1
ATOM 1929 C C . TYR A 1 234 ? 15.630 -22.484 -23.736 1.00 78.12 234 TYR A C 1
ATOM 1931 O O . TYR A 1 234 ? 15.183 -23.619 -23.848 1.00 78.12 234 TYR A O 1
ATOM 1939 N N . LEU A 1 235 ? 15.021 -21.422 -24.259 1.00 73.81 235 LEU A N 1
ATOM 1940 C CA . LEU A 1 235 ? 13.753 -21.518 -24.974 1.00 73.81 235 LEU A CA 1
ATOM 1941 C C . LEU A 1 235 ? 13.918 -22.250 -26.304 1.00 73.81 235 LEU A C 1
ATOM 1943 O O . LEU A 1 235 ? 13.120 -23.129 -26.609 1.00 73.81 235 LEU A O 1
ATOM 1947 N N . ALA A 1 236 ? 14.979 -21.941 -27.055 1.00 70.38 236 ALA A N 1
ATOM 1948 C CA . ALA A 1 236 ? 15.311 -22.632 -28.298 1.00 70.38 236 ALA A CA 1
ATOM 1949 C C . ALA A 1 236 ? 15.523 -24.147 -28.093 1.00 70.38 236 ALA A C 1
ATOM 1951 O O . ALA A 1 236 ? 15.091 -24.957 -28.908 1.00 70.38 236 ALA A O 1
ATOM 1952 N N . ASP A 1 237 ? 16.153 -24.535 -26.985 1.00 70.38 237 ASP A N 1
ATOM 1953 C CA . ASP A 1 237 ? 16.400 -25.937 -26.653 1.00 70.38 237 ASP A CA 1
ATOM 1954 C C . ASP A 1 237 ? 15.121 -26.631 -26.128 1.00 70.38 237 ASP A C 1
ATOM 1956 O O . ASP A 1 237 ? 14.877 -27.793 -26.447 1.00 70.38 237 ASP A O 1
ATOM 1960 N N . ALA A 1 238 ? 14.289 -25.937 -25.338 1.00 64.75 238 ALA A N 1
ATOM 1961 C CA . ALA A 1 238 ? 13.104 -26.509 -24.687 1.00 64.75 238 ALA A CA 1
ATOM 1962 C C . ALA A 1 238 ? 11.952 -26.843 -25.650 1.00 64.75 238 ALA A C 1
ATOM 1964 O O . ALA A 1 238 ? 11.159 -27.735 -25.357 1.00 64.75 238 ALA A O 1
ATOM 1965 N N . TYR A 1 239 ? 11.850 -26.147 -26.784 1.00 59.91 239 TYR A N 1
ATOM 1966 C CA . TYR A 1 239 ? 10.702 -26.265 -27.689 1.00 59.91 239 TYR A CA 1
ATOM 1967 C C . TYR A 1 239 ? 11.007 -26.957 -29.031 1.00 59.91 239 TYR A C 1
ATOM 1969 O O . TYR A 1 239 ? 10.192 -26.838 -29.941 1.00 59.91 239 TYR A O 1
ATOM 1977 N N . GLU A 1 240 ? 12.133 -27.686 -29.148 1.00 50.50 240 GLU A N 1
ATOM 1978 C CA . GLU A 1 240 ? 12.573 -28.409 -30.365 1.00 50.50 240 GLU A CA 1
ATOM 1979 C C . GLU A 1 240 ? 12.281 -27.623 -31.661 1.00 50.50 240 GLU A C 1
ATOM 1981 O O . GLU A 1 240 ? 11.460 -28.014 -32.491 1.00 50.50 240 GLU A O 1
ATOM 1986 N N . PHE A 1 241 ? 12.935 -26.471 -31.834 1.00 49.81 241 PHE A N 1
ATOM 1987 C CA . PHE A 1 241 ? 12.784 -25.659 -33.045 1.00 49.81 241 PHE A CA 1
ATOM 1988 C C . PHE A 1 241 ? 13.504 -26.303 -34.239 1.00 49.81 241 PHE A C 1
ATOM 1990 O O . PHE A 1 241 ? 14.632 -25.938 -34.568 1.00 49.81 241 PHE A O 1
ATOM 1997 N N . ASP A 1 242 ? 12.850 -27.246 -34.911 1.00 41.47 242 ASP A N 1
ATOM 1998 C CA . ASP A 1 242 ? 13.249 -27.708 -36.243 1.00 41.47 242 ASP A CA 1
ATOM 1999 C C . ASP A 1 242 ? 12.459 -26.912 -37.296 1.00 41.47 242 ASP A C 1
ATOM 2001 O O . ASP A 1 242 ? 11.388 -27.323 -37.745 1.00 41.47 242 ASP A O 1
ATOM 2005 N N . CYS A 1 243 ? 12.909 -25.693 -37.622 1.00 44.41 243 CYS A N 1
ATOM 2006 C CA . CYS A 1 243 ? 12.249 -24.849 -38.625 1.00 44.41 243 CYS A CA 1
ATOM 2007 C C . CYS A 1 243 ? 13.266 -24.101 -39.502 1.00 44.41 243 CYS A C 1
ATOM 2009 O O . CYS A 1 243 ? 13.886 -23.126 -39.076 1.00 44.41 243 CYS A O 1
ATOM 2011 N N . GLU A 1 244 ? 13.375 -24.501 -40.772 1.00 40.22 244 GLU A N 1
ATOM 2012 C CA . GLU A 1 244 ? 13.872 -23.648 -41.858 1.00 40.22 244 GLU A CA 1
ATOM 2013 C C . GLU A 1 244 ? 12.808 -22.574 -42.192 1.00 40.22 244 GLU A C 1
ATOM 2015 O O . GLU A 1 244 ? 12.066 -22.705 -43.162 1.00 40.22 244 GLU A O 1
ATOM 2020 N N . GLY A 1 245 ? 12.682 -21.522 -41.372 1.00 49.66 245 GLY A N 1
ATOM 2021 C CA . GLY A 1 245 ? 11.796 -20.373 -41.642 1.00 49.66 245 GLY A CA 1
ATOM 2022 C C . GLY A 1 245 ? 10.809 -19.999 -40.527 1.00 49.66 245 GLY A C 1
ATOM 2023 O O . GLY A 1 245 ? 10.733 -20.667 -39.499 1.00 49.66 245 GLY A O 1
ATOM 2024 N N . GLU A 1 246 ? 10.102 -18.880 -40.753 1.00 43.78 246 GLU A N 1
ATOM 2025 C CA . GLU A 1 246 ? 9.222 -18.115 -39.844 1.00 43.78 246 GLU A CA 1
ATOM 2026 C C . GLU A 1 246 ? 8.240 -18.976 -39.030 1.00 43.78 246 GLU A C 1
ATOM 2028 O O . GLU A 1 246 ? 7.090 -19.178 -39.408 1.00 43.78 246 GLU A O 1
ATOM 2033 N N . CYS A 1 247 ? 8.678 -19.470 -37.876 1.00 44.69 247 CYS A N 1
ATOM 2034 C CA . CYS A 1 247 ? 7.806 -20.069 -36.869 1.00 44.69 247 CYS A CA 1
ATOM 2035 C C . CYS A 1 247 ? 8.296 -19.677 -35.476 1.00 44.69 247 CYS A C 1
ATOM 2037 O O . CYS A 1 247 ? 8.755 -20.503 -34.690 1.00 44.69 247 CYS A O 1
ATOM 2039 N N . LEU A 1 248 ? 8.179 -18.390 -35.153 1.00 44.97 248 LEU A N 1
ATOM 2040 C CA . LEU A 1 248 ? 8.099 -17.978 -33.762 1.00 44.97 248 LEU A CA 1
ATOM 2041 C C . LEU A 1 248 ? 6.630 -17.937 -33.370 1.00 44.97 248 LEU A C 1
ATOM 2043 O O . LEU A 1 248 ? 5.907 -16.979 -33.608 1.00 44.97 248 LEU A O 1
ATOM 2047 N N . ALA A 1 249 ? 6.195 -19.006 -32.720 1.00 49.94 249 ALA A N 1
ATOM 2048 C CA . ALA A 1 249 ? 5.082 -18.920 -31.799 1.00 49.94 249 ALA A CA 1
ATOM 2049 C C . ALA A 1 249 ? 5.561 -18.169 -30.544 1.00 49.94 249 ALA A C 1
ATOM 2051 O O . ALA A 1 249 ? 5.745 -18.780 -29.494 1.00 49.94 249 ALA A O 1
ATOM 2052 N N . THR A 1 250 ? 5.811 -16.859 -30.646 1.00 48.97 250 THR A N 1
ATOM 2053 C CA . THR A 1 250 ? 6.116 -15.969 -29.502 1.00 48.97 250 THR A CA 1
ATOM 2054 C C . THR A 1 250 ? 5.077 -16.113 -28.390 1.00 48.97 250 THR A C 1
ATOM 2056 O O . THR A 1 250 ? 5.395 -15.975 -27.211 1.00 48.97 250 THR A O 1
ATOM 2059 N N . TRP A 1 251 ? 3.858 -16.520 -28.757 1.00 50.25 251 TRP A N 1
ATOM 2060 C CA . TRP A 1 251 ? 2.777 -16.897 -27.856 1.00 50.25 251 TRP A CA 1
ATOM 2061 C C . TRP A 1 251 ? 3.094 -18.066 -26.906 1.00 50.25 251 TRP A C 1
ATOM 2063 O O . TRP A 1 251 ? 2.503 -18.119 -25.837 1.00 50.25 251 TRP A O 1
ATOM 2073 N N . LYS A 1 252 ? 4.030 -18.978 -27.221 1.00 52.28 252 LYS A N 1
ATOM 2074 C CA . LYS A 1 252 ? 4.427 -20.092 -26.326 1.00 52.28 252 LYS A CA 1
ATOM 2075 C C . LYS A 1 252 ? 5.478 -19.720 -25.287 1.00 52.28 252 LYS A C 1
ATOM 2077 O O . LYS A 1 252 ? 5.660 -20.458 -24.325 1.00 52.28 252 LYS A O 1
ATOM 2082 N N . PHE A 1 253 ? 6.164 -18.588 -25.453 1.00 54.22 253 PHE A N 1
ATOM 2083 C CA . PHE A 1 253 ? 7.205 -18.133 -24.524 1.00 54.22 253 PHE A CA 1
ATOM 2084 C C . PHE A 1 253 ? 6.661 -18.021 -23.084 1.00 54.22 253 PHE A C 1
ATOM 2086 O O . PHE A 1 253 ? 7.391 -18.269 -22.125 1.00 54.22 253 PHE A O 1
ATOM 2093 N N . PHE A 1 254 ? 5.363 -17.732 -22.945 1.00 57.25 254 PHE A N 1
ATOM 2094 C CA . PHE A 1 254 ? 4.683 -17.508 -21.667 1.00 57.25 254 PHE A CA 1
ATOM 2095 C C . PHE A 1 254 ? 3.494 -18.452 -21.418 1.00 57.25 254 PHE A C 1
ATOM 2097 O O . PHE A 1 254 ? 2.742 -18.238 -20.471 1.00 57.25 254 PHE A O 1
ATOM 2104 N N . TYR A 1 255 ? 3.305 -19.483 -22.255 1.00 54.88 255 TYR A N 1
ATOM 2105 C CA . TYR A 1 255 ? 2.082 -20.294 -22.282 1.00 54.88 255 TYR A CA 1
ATOM 2106 C C . TYR A 1 255 ? 2.371 -21.781 -22.551 1.00 54.88 255 TYR A C 1
ATOM 2108 O O . TYR A 1 255 ? 2.669 -22.174 -23.679 1.00 54.88 255 TYR A O 1
ATOM 2116 N N . GLU A 1 256 ? 2.152 -22.641 -21.554 1.00 40.72 256 GLU A N 1
ATOM 2117 C CA . GLU A 1 256 ? 1.790 -24.048 -21.787 1.00 40.72 256 GLU A CA 1
ATOM 2118 C C . GLU A 1 256 ? 0.265 -24.216 -21.669 1.00 40.72 256 GLU A C 1
ATOM 2120 O O . GLU A 1 256 ? -0.255 -24.771 -20.705 1.00 40.72 256 GLU A O 1
ATOM 2125 N N . GLY A 1 257 ? -0.484 -23.699 -22.651 1.00 32.81 257 GLY A N 1
ATOM 2126 C CA . GLY A 1 257 ? -1.952 -23.791 -22.644 1.00 32.81 257 GLY A CA 1
ATOM 2127 C C . GLY A 1 257 ? -2.656 -23.215 -23.875 1.00 32.81 257 GLY A C 1
ATOM 2128 O O . GLY A 1 257 ? -3.561 -22.425 -23.715 1.00 32.81 257 GLY A O 1
ATOM 2129 N N . GLY A 1 258 ? -2.205 -23.548 -25.087 1.00 31.66 258 GLY A N 1
ATOM 2130 C CA . GLY A 1 258 ? -2.727 -23.116 -26.401 1.00 31.66 258 GLY A CA 1
ATOM 2131 C C . GLY A 1 258 ? -3.995 -22.239 -26.486 1.00 31.66 258 GLY A C 1
ATOM 2132 O O . GLY A 1 258 ? -5.103 -22.699 -26.223 1.00 31.66 258 GLY A O 1
ATOM 2133 N N . GLY A 1 259 ? -3.832 -21.031 -27.029 1.00 36.84 259 GLY A N 1
ATOM 2134 C CA . GLY A 1 259 ? -4.916 -20.184 -27.525 1.00 36.84 259 GLY A CA 1
ATOM 2135 C C . GLY A 1 259 ? -4.372 -18.911 -28.177 1.00 36.84 259 GLY A C 1
ATOM 2136 O O . GLY A 1 259 ? -3.381 -18.359 -27.711 1.00 36.84 259 GLY A O 1
ATOM 2137 N N . ASP A 1 260 ? -5.000 -18.477 -29.272 1.00 46.12 260 ASP A N 1
ATOM 2138 C CA . ASP A 1 260 ? -4.768 -17.172 -29.906 1.00 46.12 260 ASP A CA 1
ATOM 2139 C C . ASP A 1 260 ? -5.008 -16.075 -28.858 1.00 46.12 260 ASP A C 1
ATOM 2141 O O . ASP A 1 260 ? -6.064 -16.066 -28.225 1.00 46.12 260 ASP A O 1
ATOM 2145 N N . VAL A 1 261 ? -4.026 -15.202 -28.625 1.00 48.88 261 VAL A N 1
ATOM 2146 C CA . VAL A 1 261 ? -4.052 -14.259 -27.497 1.00 48.88 261 VAL A CA 1
ATOM 2147 C C . VAL A 1 261 ? -5.046 -13.135 -27.806 1.00 48.88 261 VAL A C 1
ATOM 2149 O O . VAL A 1 261 ? -4.753 -12.208 -28.563 1.00 48.88 261 VAL A O 1
ATOM 2152 N N . GLY A 1 262 ? -6.259 -13.250 -27.265 1.00 53.78 262 GLY A N 1
ATOM 2153 C CA . GLY A 1 262 ? -7.166 -12.117 -27.092 1.00 53.78 262 GLY A CA 1
ATOM 2154 C C . GLY A 1 262 ? -6.638 -11.131 -26.042 1.00 53.78 262 GLY A C 1
ATOM 2155 O O . GLY A 1 262 ? -5.617 -11.365 -25.400 1.00 53.78 262 GLY A O 1
ATOM 2156 N N . GLU A 1 263 ? -7.343 -10.020 -25.844 1.00 58.31 263 GLU A N 1
ATOM 2157 C CA . GLU A 1 263 ? -7.051 -9.071 -24.765 1.00 58.31 263 GLU A CA 1
ATOM 2158 C C . GLU A 1 263 ? -7.109 -9.798 -23.400 1.00 58.31 263 GLU A C 1
ATOM 2160 O O . GLU A 1 263 ? -8.170 -10.254 -22.973 1.00 58.31 263 GLU A O 1
ATOM 2165 N N . TRP A 1 264 ? -5.963 -9.951 -22.723 1.00 67.06 264 TRP A N 1
ATOM 2166 C CA . TRP A 1 264 ? -5.892 -10.286 -21.292 1.00 67.06 264 TRP A CA 1
ATOM 2167 C C . TRP A 1 264 ? -6.816 -9.376 -20.463 1.00 67.06 264 TRP A C 1
ATOM 2169 O O . TRP A 1 264 ? -6.904 -8.173 -20.708 1.00 67.06 264 TRP A O 1
ATOM 2179 N N . LYS A 1 265 ? -7.528 -9.953 -19.485 1.00 68.25 265 LYS A N 1
ATOM 2180 C CA . LYS A 1 265 ? -8.499 -9.231 -18.643 1.00 68.25 265 LYS A CA 1
ATOM 2181 C C . LYS A 1 265 ? -7.801 -8.314 -17.642 1.00 68.25 265 LYS A C 1
ATOM 2183 O O . LYS A 1 265 ? -8.291 -7.223 -17.359 1.00 68.25 265 LYS A O 1
ATOM 2188 N N . SER A 1 266 ? -6.683 -8.774 -17.089 1.00 72.62 266 SER A N 1
ATOM 2189 C CA . SER A 1 266 ? -5.866 -8.022 -16.142 1.00 72.62 266 SER A CA 1
ATOM 2190 C C . SER A 1 266 ? -4.441 -8.572 -16.093 1.00 72.62 266 SER A C 1
ATOM 2192 O O . SER A 1 266 ? -4.182 -9.721 -16.460 1.00 72.62 266 SER A O 1
ATOM 2194 N N . ALA A 1 267 ? -3.519 -7.730 -15.632 1.00 75.25 267 ALA A N 1
ATOM 2195 C CA . ALA A 1 267 ? -2.129 -8.079 -15.388 1.00 75.25 267 ALA A CA 1
ATOM 2196 C C . ALA A 1 267 ? -1.642 -7.374 -14.123 1.00 75.25 267 ALA A C 1
ATOM 2198 O O . ALA A 1 267 ? -1.950 -6.199 -13.921 1.00 75.25 267 ALA A O 1
ATOM 2199 N N . SER A 1 268 ? -0.896 -8.079 -13.279 1.00 75.25 268 SER A N 1
ATOM 2200 C CA . SER A 1 268 ? -0.249 -7.528 -12.089 1.00 75.25 268 SER A CA 1
ATOM 2201 C C . SER A 1 268 ? 1.237 -7.865 -12.096 1.00 75.25 268 SER A C 1
ATOM 2203 O O . SER A 1 268 ? 1.630 -8.998 -12.368 1.00 75.25 268 SER A O 1
ATOM 2205 N N . PHE A 1 269 ? 2.063 -6.865 -11.790 1.00 81.56 269 PHE A N 1
ATOM 2206 C CA . PHE A 1 269 ? 3.521 -6.954 -11.813 1.00 81.56 269 PHE A CA 1
ATOM 2207 C C . PHE A 1 269 ? 4.056 -6.598 -10.434 1.00 81.56 269 PHE A C 1
ATOM 2209 O O . PHE A 1 269 ? 4.022 -5.439 -10.021 1.00 81.56 269 PHE A O 1
ATOM 2216 N N . ILE A 1 270 ? 4.525 -7.608 -9.711 1.00 82.56 270 ILE A N 1
ATOM 2217 C CA . ILE A 1 270 ? 4.837 -7.527 -8.286 1.00 82.56 270 ILE A CA 1
ATOM 2218 C C . ILE A 1 270 ? 6.340 -7.782 -8.108 1.00 82.56 270 ILE A C 1
ATOM 2220 O O . ILE A 1 270 ? 6.779 -8.936 -8.160 1.00 82.56 270 ILE A O 1
ATOM 2224 N N . PRO A 1 271 ? 7.172 -6.743 -7.912 1.00 83.19 271 PRO A N 1
ATOM 2225 C CA . PRO A 1 271 ? 8.588 -6.921 -7.602 1.00 83.19 271 PRO A CA 1
ATOM 2226 C C . PRO A 1 271 ? 8.758 -7.726 -6.313 1.00 83.19 271 PRO A C 1
ATOM 2228 O O . PRO A 1 271 ? 8.248 -7.348 -5.263 1.00 83.19 271 PRO A O 1
ATOM 2231 N N . ARG A 1 272 ? 9.488 -8.841 -6.381 1.00 82.69 272 ARG A N 1
ATOM 2232 C CA . ARG A 1 272 ? 9.819 -9.662 -5.204 1.00 82.69 272 ARG A CA 1
ATOM 2233 C C . ARG A 1 272 ? 11.111 -9.188 -4.547 1.00 82.69 272 ARG A C 1
ATOM 2235 O O . ARG A 1 272 ? 11.202 -9.124 -3.327 1.00 82.69 272 ARG A O 1
ATOM 2242 N N . ASP A 1 273 ? 12.096 -8.829 -5.364 1.00 81.25 273 ASP A N 1
ATOM 2243 C CA . ASP A 1 273 ? 13.382 -8.270 -4.950 1.00 81.25 273 ASP A CA 1
ATOM 2244 C C . ASP A 1 273 ? 13.982 -7.417 -6.086 1.00 81.25 273 ASP A C 1
ATOM 2246 O O . ASP A 1 273 ? 13.310 -7.146 -7.075 1.00 81.25 273 ASP A O 1
ATOM 2250 N N . GLU A 1 274 ? 15.237 -6.978 -5.958 1.00 81.25 274 GLU A N 1
ATOM 2251 C CA . GLU A 1 274 ? 15.941 -6.129 -6.943 1.00 81.25 274 GLU A CA 1
ATOM 2252 C C . GLU A 1 274 ? 16.230 -6.817 -8.294 1.00 81.25 274 GLU A C 1
ATOM 2254 O O . GLU A 1 274 ? 16.773 -6.203 -9.208 1.00 81.25 274 GLU A O 1
ATOM 2259 N N . SER A 1 275 ? 15.895 -8.098 -8.433 1.00 88.62 275 SER A N 1
ATOM 2260 C CA . SER A 1 275 ? 16.155 -8.904 -9.625 1.00 88.62 275 SER A CA 1
ATOM 2261 C C . SER A 1 275 ? 14.999 -9.815 -10.019 1.00 88.62 275 SER A C 1
ATOM 2263 O O . SER A 1 275 ? 15.110 -10.509 -11.027 1.00 88.62 275 SER A O 1
ATOM 2265 N N . HIS A 1 276 ? 13.896 -9.839 -9.268 1.00 90.69 276 HIS A N 1
ATOM 2266 C CA . HIS A 1 276 ? 12.763 -10.713 -9.553 1.00 90.69 276 HIS A CA 1
ATOM 2267 C C . HIS A 1 276 ? 11.443 -9.952 -9.581 1.00 90.69 276 HIS A C 1
ATOM 2269 O O . HIS A 1 276 ? 11.130 -9.184 -8.672 1.00 90.69 276 HIS A O 1
ATOM 2275 N N . VAL A 1 277 ? 10.637 -10.238 -10.602 1.00 86.62 277 VAL A N 1
ATOM 2276 C CA . VAL A 1 277 ? 9.276 -9.719 -10.759 1.00 86.62 277 VAL A CA 1
ATOM 2277 C C . VAL A 1 277 ? 8.336 -10.900 -10.909 1.00 86.62 277 VAL A C 1
ATOM 2279 O O . VAL A 1 277 ? 8.513 -11.744 -11.785 1.00 86.62 277 VAL A O 1
ATOM 2282 N N . HIS A 1 278 ? 7.348 -10.963 -10.030 1.00 86.88 278 HIS A N 1
ATOM 2283 C CA . HIS A 1 278 ? 6.246 -11.897 -10.128 1.00 86.88 278 HIS A CA 1
ATOM 2284 C C . HIS A 1 278 ? 5.159 -11.303 -11.025 1.00 86.88 278 HIS A C 1
ATOM 2286 O O . HIS A 1 278 ? 4.772 -10.149 -10.845 1.00 86.88 278 HIS A O 1
ATOM 2292 N N . VAL A 1 279 ? 4.719 -12.068 -12.018 1.00 84.88 279 VAL A N 1
ATOM 2293 C CA . VAL A 1 279 ? 3.768 -11.635 -13.038 1.00 84.88 279 VAL A CA 1
ATOM 2294 C C . VAL A 1 279 ? 2.534 -12.516 -12.969 1.00 84.88 279 VAL A C 1
ATOM 2296 O O . VAL A 1 279 ? 2.618 -13.721 -13.203 1.00 84.88 279 VAL A O 1
ATOM 2299 N N . GLU A 1 280 ? 1.399 -11.889 -12.685 1.00 83.69 280 GLU A N 1
ATOM 2300 C CA . GLU A 1 280 ? 0.087 -12.525 -12.652 1.00 83.69 280 GLU A CA 1
ATOM 2301 C C . GLU A 1 280 ? -0.738 -12.016 -13.835 1.00 83.69 280 GLU A C 1
ATOM 2303 O O . GLU A 1 280 ? -0.957 -10.811 -13.965 1.00 83.69 280 GLU A O 1
ATOM 2308 N N . ILE A 1 281 ? -1.187 -12.913 -14.714 1.00 78.31 281 ILE A N 1
ATOM 2309 C CA . ILE A 1 281 ? -1.979 -12.562 -15.901 1.00 78.31 281 ILE A CA 1
ATOM 2310 C C . ILE A 1 281 ? -3.306 -13.305 -15.873 1.00 78.31 281 ILE A C 1
ATOM 2312 O O . ILE A 1 281 ? -3.339 -14.538 -15.845 1.00 78.31 281 ILE A O 1
ATOM 2316 N N . GLU A 1 282 ? -4.402 -12.548 -15.931 1.00 77.88 282 GLU A N 1
ATOM 2317 C CA . GLU A 1 282 ? -5.740 -13.092 -16.125 1.00 77.88 282 GLU A CA 1
ATOM 2318 C C . GLU A 1 282 ? -6.079 -13.151 -17.606 1.00 77.88 282 GLU A C 1
ATOM 2320 O O . GLU A 1 282 ? -6.208 -12.127 -18.281 1.00 77.88 282 GLU A O 1
ATOM 2325 N N . TYR A 1 283 ? -6.283 -14.365 -18.105 1.00 70.44 283 TYR A N 1
ATOM 2326 C CA . TYR A 1 283 ? -6.746 -14.585 -19.462 1.00 70.44 283 TYR A CA 1
ATOM 2327 C C . TYR A 1 283 ? -7.930 -15.541 -19.459 1.00 70.44 283 TYR A C 1
ATOM 2329 O O . TYR A 1 283 ? -7.818 -16.693 -19.041 1.00 70.44 283 TYR A O 1
ATOM 2337 N N . ASP A 1 284 ? -9.071 -15.053 -19.939 1.00 72.75 284 ASP A N 1
ATOM 2338 C CA . ASP A 1 284 ? -10.345 -15.766 -19.882 1.00 72.75 284 ASP A CA 1
ATOM 2339 C C . ASP A 1 284 ? -10.633 -16.332 -18.474 1.00 72.75 284 ASP A C 1
ATOM 2341 O O . ASP A 1 284 ? -10.877 -15.545 -17.559 1.00 72.75 284 ASP A O 1
ATOM 2345 N N . ASN A 1 285 ? -10.590 -17.653 -18.282 1.00 72.00 285 ASN A N 1
ATOM 2346 C CA . ASN A 1 285 ? -10.828 -18.324 -16.996 1.00 72.00 285 ASN A CA 1
ATOM 2347 C C . ASN A 1 285 ? -9.544 -18.916 -16.385 1.00 72.00 285 ASN A C 1
ATOM 2349 O O . ASN A 1 285 ? -9.601 -19.806 -15.540 1.00 72.00 285 ASN A O 1
ATOM 2353 N N . TYR A 1 286 ? -8.375 -18.448 -16.822 1.00 68.50 286 TYR A N 1
ATOM 2354 C CA . TYR A 1 286 ? -7.076 -18.930 -16.364 1.00 68.50 286 TYR A CA 1
ATOM 2355 C C . TYR A 1 286 ? -6.284 -17.825 -15.668 1.00 68.50 286 TYR A C 1
ATOM 2357 O O . TYR A 1 286 ? -6.245 -16.679 -16.124 1.00 68.50 286 TYR A O 1
ATOM 2365 N N . MET A 1 287 ? -5.621 -18.206 -14.574 1.00 72.56 287 MET A N 1
ATOM 2366 C CA . MET A 1 287 ? -4.577 -17.410 -13.943 1.00 72.56 287 MET A CA 1
ATOM 2367 C C . MET A 1 287 ? -3.208 -17.978 -14.295 1.00 72.56 287 MET A C 1
ATOM 2369 O O . MET A 1 287 ? -2.924 -19.147 -14.012 1.00 72.56 287 MET A O 1
ATOM 2373 N N . TYR A 1 288 ? -2.367 -17.138 -14.891 1.00 73.44 288 TYR A N 1
ATOM 2374 C CA . TYR A 1 288 ? -0.971 -17.448 -15.163 1.00 73.44 288 TYR A CA 1
ATOM 2375 C C . TYR A 1 288 ? -0.087 -16.739 -14.156 1.00 73.44 288 TYR A C 1
ATOM 2377 O O . TYR A 1 288 ? -0.194 -15.528 -13.992 1.00 73.44 288 TYR A O 1
ATOM 2385 N N . ASP A 1 289 ? 0.784 -17.513 -13.521 1.00 79.75 289 ASP A N 1
ATOM 2386 C CA . ASP A 1 289 ? 1.728 -17.055 -12.514 1.00 79.75 289 ASP A CA 1
ATOM 2387 C C . ASP A 1 289 ? 3.149 -17.402 -12.989 1.00 79.75 289 ASP A C 1
ATOM 2389 O O . ASP A 1 289 ? 3.519 -18.577 -13.164 1.00 79.75 289 ASP A O 1
ATOM 2393 N N . VAL A 1 290 ? 3.929 -16.354 -13.265 1.00 83.62 290 VAL A N 1
ATOM 2394 C CA . VAL A 1 290 ? 5.302 -16.456 -13.759 1.00 83.62 290 VAL A CA 1
ATOM 2395 C C . VAL A 1 290 ? 6.227 -15.596 -12.910 1.00 83.62 290 VAL A C 1
ATOM 2397 O O . VAL A 1 290 ? 6.089 -14.377 -12.835 1.00 83.62 290 VAL A O 1
ATOM 2400 N N . LEU A 1 291 ? 7.261 -16.216 -12.349 1.00 86.06 291 LEU A N 1
ATOM 2401 C CA . LEU A 1 291 ? 8.371 -15.510 -11.728 1.00 86.06 291 LEU A CA 1
ATOM 2402 C C . LEU A 1 291 ? 9.470 -15.252 -12.764 1.00 86.06 291 LEU A C 1
ATOM 2404 O O . LEU A 1 291 ? 10.099 -16.183 -13.279 1.00 86.06 291 LEU A O 1
ATOM 2408 N N . LEU A 1 292 ? 9.726 -13.980 -13.054 1.00 90.00 292 LEU A N 1
ATOM 2409 C CA . LEU A 1 292 ? 10.798 -13.535 -13.935 1.00 90.00 292 LEU A CA 1
ATOM 2410 C C . LEU A 1 292 ? 12.020 -13.117 -13.131 1.00 90.00 292 LEU A C 1
ATOM 2412 O O . LEU A 1 292 ? 11.900 -12.406 -12.138 1.00 90.00 292 LEU A O 1
ATOM 2416 N N . LYS A 1 293 ? 13.204 -13.497 -13.613 1.00 94.19 293 LYS A N 1
ATOM 2417 C CA . LYS A 1 293 ? 14.478 -12.930 -13.176 1.00 94.19 293 LYS A CA 1
ATOM 2418 C C . LYS A 1 293 ? 14.967 -11.917 -14.202 1.00 94.19 293 LYS A C 1
ATOM 2420 O O . LYS A 1 293 ? 15.180 -12.270 -15.362 1.00 94.19 293 LYS A O 1
ATOM 2425 N N . VAL A 1 294 ? 15.201 -10.695 -13.757 1.00 93.50 294 VAL A N 1
ATOM 2426 C CA . VAL A 1 294 ? 15.682 -9.562 -14.541 1.00 93.50 294 VAL A CA 1
ATOM 2427 C C . VAL A 1 294 ? 17.116 -9.237 -14.126 1.00 93.50 294 VAL A C 1
ATOM 2429 O O . VAL A 1 294 ? 17.459 -9.255 -12.945 1.00 93.50 294 VAL A O 1
ATOM 2432 N N . ILE A 1 295 ? 17.974 -8.966 -15.105 1.00 92.06 295 ILE A N 1
ATOM 2433 C CA . ILE A 1 295 ? 19.355 -8.529 -14.892 1.00 92.06 295 ILE A CA 1
ATOM 2434 C C . ILE A 1 295 ? 19.608 -7.203 -15.600 1.00 92.06 295 ILE A C 1
ATOM 2436 O O . ILE A 1 295 ? 19.020 -6.924 -16.644 1.00 92.06 295 ILE A O 1
ATOM 2440 N N . LYS A 1 296 ? 20.529 -6.413 -15.055 1.00 88.06 296 LYS A N 1
ATOM 2441 C CA . LYS A 1 296 ? 21.032 -5.196 -15.689 1.00 88.06 296 LYS A CA 1
ATOM 2442 C C . LYS A 1 296 ? 22.029 -5.549 -16.798 1.00 88.06 296 LYS A C 1
ATOM 2444 O O . LYS A 1 296 ? 22.975 -6.298 -16.556 1.00 88.06 296 LYS A O 1
ATOM 2449 N N . ASP A 1 297 ? 21.826 -5.008 -17.994 1.00 80.94 297 ASP A N 1
ATOM 2450 C CA . ASP A 1 297 ? 22.698 -5.155 -19.164 1.00 80.94 297 ASP A CA 1
ATOM 2451 C C . ASP A 1 297 ? 23.050 -3.763 -19.711 1.00 80.94 297 ASP A C 1
ATOM 2453 O O . ASP A 1 297 ? 22.299 -3.158 -20.476 1.00 80.94 297 ASP A O 1
ATOM 2457 N N . GLY A 1 298 ? 24.179 -3.213 -19.256 1.00 79.44 298 GLY A N 1
ATOM 2458 C CA . GLY A 1 298 ? 24.553 -1.826 -19.540 1.00 79.44 298 GLY A CA 1
ATOM 2459 C C . GLY A 1 298 ? 23.563 -0.831 -18.927 1.00 79.44 298 GLY A C 1
ATOM 2460 O O . GLY A 1 298 ? 23.346 -0.843 -17.716 1.00 79.44 298 GLY A O 1
ATOM 2461 N N . ASP A 1 299 ? 22.971 0.014 -19.773 1.00 74.44 299 ASP A N 1
ATOM 2462 C CA . ASP A 1 299 ? 21.985 1.034 -19.386 1.00 74.44 299 ASP A CA 1
ATOM 2463 C C . ASP A 1 299 ? 20.532 0.519 -19.439 1.00 74.44 299 ASP A C 1
ATOM 2465 O O . ASP A 1 299 ? 19.589 1.294 -19.283 1.00 74.44 299 ASP A O 1
ATOM 2469 N N . THR A 1 300 ? 20.327 -0.779 -19.694 1.00 79.94 300 THR A N 1
ATOM 2470 C CA . THR A 1 300 ? 18.998 -1.396 -19.793 1.00 79.94 300 THR A CA 1
ATOM 2471 C C . THR A 1 300 ? 18.891 -2.671 -18.956 1.00 79.94 300 THR A C 1
ATOM 2473 O O . THR A 1 300 ? 19.818 -3.049 -18.237 1.00 79.94 300 THR A O 1
ATOM 2476 N N . TYR A 1 301 ? 17.740 -3.331 -19.037 1.00 87.94 301 TYR A N 1
ATOM 2477 C CA . TYR A 1 301 ? 17.431 -4.579 -18.355 1.00 87.94 301 TYR A CA 1
ATOM 2478 C C . TYR A 1 301 ? 17.143 -5.687 -19.364 1.00 87.94 301 TYR A C 1
ATOM 2480 O O . TYR A 1 301 ? 16.748 -5.425 -20.499 1.00 87.94 301 TYR A O 1
ATOM 2488 N N . LYS A 1 302 ? 17.343 -6.936 -18.940 1.00 90.75 302 LYS A N 1
ATOM 2489 C CA . LYS A 1 302 ? 16.990 -8.138 -19.700 1.00 90.75 302 LYS A CA 1
ATOM 2490 C C . LYS A 1 302 ? 16.430 -9.222 -18.798 1.00 90.75 302 LYS A C 1
ATOM 2492 O O . LYS A 1 302 ? 16.904 -9.413 -17.681 1.00 90.75 302 LYS A O 1
ATOM 2497 N N . ILE A 1 303 ? 15.476 -9.988 -19.312 1.00 92.19 303 ILE A N 1
ATOM 2498 C CA . ILE A 1 303 ? 14.962 -11.196 -18.668 1.00 92.19 303 ILE A CA 1
ATOM 2499 C C . ILE A 1 303 ? 16.004 -12.311 -18.844 1.00 92.19 303 ILE A C 1
ATOM 2501 O O . ILE A 1 303 ? 16.338 -12.691 -19.969 1.00 92.19 303 ILE A O 1
ATOM 2505 N N . ASP A 1 304 ? 16.543 -12.822 -17.736 1.00 92.94 304 ASP A N 1
ATOM 2506 C CA . ASP A 1 304 ? 17.565 -13.880 -17.720 1.00 92.94 304 ASP A CA 1
ATOM 2507 C C . ASP A 1 304 ? 16.993 -15.282 -17.511 1.00 92.94 304 ASP A C 1
ATOM 2509 O O . ASP A 1 304 ? 17.559 -16.273 -17.980 1.00 92.94 304 ASP A O 1
ATOM 2513 N N . SER A 1 305 ? 15.880 -15.384 -16.790 1.00 88.12 305 SER A N 1
ATOM 2514 C CA . SER A 1 305 ? 15.165 -16.644 -16.608 1.00 88.12 305 SER A CA 1
ATOM 2515 C C . SER A 1 305 ? 13.702 -16.405 -16.279 1.00 88.12 305 SER A C 1
ATOM 2517 O O . SER A 1 305 ? 13.348 -15.363 -15.733 1.00 88.12 305 SER A O 1
ATOM 2519 N N . LEU A 1 306 ? 12.878 -17.408 -16.550 1.00 88.19 306 LEU A N 1
ATOM 2520 C CA . LEU A 1 306 ? 11.488 -17.472 -16.123 1.00 88.19 306 LEU A CA 1
ATOM 2521 C C . LEU A 1 306 ? 11.231 -18.809 -15.433 1.00 88.19 306 LEU A C 1
ATOM 2523 O O . LEU A 1 306 ? 11.873 -19.813 -15.754 1.00 88.19 306 LEU A O 1
ATOM 2527 N N . LYS A 1 307 ? 10.310 -18.811 -14.476 1.00 83.25 307 LYS A N 1
ATOM 2528 C CA . LYS A 1 307 ? 9.835 -20.003 -13.780 1.00 83.25 307 LYS A CA 1
ATOM 2529 C C . LYS A 1 307 ? 8.330 -19.861 -13.586 1.00 83.25 307 LYS A C 1
ATOM 2531 O O . LYS A 1 307 ? 7.891 -18.926 -12.929 1.00 83.25 307 LYS A O 1
ATOM 2536 N N . GLN A 1 308 ? 7.558 -20.787 -14.138 1.00 75.44 308 GLN A N 1
ATOM 2537 C CA . GLN A 1 308 ? 6.127 -20.865 -13.858 1.00 75.44 308 GLN A CA 1
ATOM 2538 C C . GLN A 1 308 ? 5.933 -21.372 -12.426 1.00 75.44 308 GLN A C 1
ATOM 2540 O O . GLN A 1 308 ? 6.513 -22.403 -12.067 1.00 75.44 308 GLN A O 1
ATOM 2545 N N . GLU A 1 309 ? 5.168 -20.656 -11.599 1.00 66.50 309 GLU A N 1
ATOM 2546 C CA . GLU A 1 309 ? 4.955 -21.082 -10.210 1.00 66.50 309 GLU A CA 1
ATOM 2547 C C . GLU A 1 309 ? 3.667 -21.889 -10.051 1.00 66.50 309 GLU A C 1
ATOM 2549 O O . GLU A 1 309 ? 3.702 -22.882 -9.324 1.00 66.50 309 GLU A O 1
ATOM 2554 N N . LYS A 1 310 ? 2.591 -21.551 -10.785 1.00 62.25 310 LYS A N 1
ATOM 2555 C CA . LYS A 1 310 ? 1.317 -22.295 -10.857 1.00 62.25 310 LYS A CA 1
ATOM 2556 C C . LYS A 1 310 ? 0.472 -21.867 -12.069 1.00 62.25 310 LYS A C 1
ATOM 2558 O O . LYS A 1 310 ? 0.637 -20.783 -12.614 1.00 62.25 310 LYS A O 1
ATOM 2563 N N . SER A 1 311 ? -0.454 -22.723 -12.497 1.00 57.00 311 SER A N 1
ATOM 2564 C CA . SER A 1 311 ? -1.608 -22.301 -13.303 1.00 57.00 311 SER A CA 1
ATOM 2565 C C . SER A 1 311 ? -2.863 -22.862 -12.650 1.00 57.00 311 SER A C 1
ATOM 2567 O O . SER A 1 311 ? -2.924 -24.053 -12.342 1.00 57.00 311 SER A O 1
ATOM 2569 N N . GLU A 1 312 ? -3.835 -21.998 -12.375 1.00 57.44 312 GLU A N 1
ATOM 2570 C CA . GLU A 1 312 ? -5.092 -22.382 -11.734 1.00 57.44 312 GLU A CA 1
ATOM 2571 C C . GLU A 1 312 ? -6.268 -21.937 -12.614 1.00 57.44 312 GLU A C 1
ATOM 2573 O O . GLU A 1 312 ? -6.277 -20.836 -13.171 1.00 57.44 312 GLU A O 1
ATOM 2578 N N . TYR A 1 313 ? -7.249 -22.827 -12.774 1.00 48.25 313 TYR A N 1
ATOM 2579 C CA . TYR A 1 313 ? -8.504 -22.531 -13.461 1.00 48.25 313 TYR A CA 1
ATOM 2580 C C . TYR A 1 313 ? -9.425 -21.780 -12.492 1.00 48.25 313 TYR A C 1
ATOM 2582 O O . TYR A 1 313 ? -9.758 -22.317 -11.433 1.00 48.25 313 TYR A O 1
ATOM 2590 N N . LYS A 1 314 ? -9.830 -20.551 -12.831 1.00 53.31 314 LYS A N 1
ATOM 2591 C CA . LYS A 1 314 ? -10.837 -19.799 -12.071 1.00 53.31 314 LYS A CA 1
ATOM 2592 C C . LYS A 1 314 ? -12.229 -20.269 -12.515 1.00 53.31 314 LYS A C 1
ATOM 2594 O O . LYS A 1 314 ? -12.558 -20.193 -13.695 1.00 53.31 314 LYS A O 1
ATOM 2599 N N . HIS A 1 315 ? -13.001 -20.808 -11.570 1.00 45.59 315 HIS A N 1
ATOM 2600 C CA . HIS A 1 315 ? -14.375 -21.282 -11.776 1.00 45.59 315 HIS A CA 1
ATOM 2601 C C . HIS A 1 315 ? -15.402 -20.159 -11.868 1.00 45.59 315 HIS A C 1
ATOM 2603 O O . HIS A 1 315 ? -15.260 -19.174 -11.108 1.00 45.59 315 HIS A O 1
#